Protein AF-A0A1Y2BK96-F1 (afdb_monomer_lite)

Radius of gyration: 22.79 Å; chains: 1; bounding box: 70×33×73 Å

Structure (mmCIF, N/CA/C/O backbone):
data_AF-A0A1Y2BK96-F1
#
_entry.id   AF-A0A1Y2BK96-F1
#
loop_
_atom_site.group_PDB
_atom_site.id
_atom_site.type_symbol
_atom_site.label_atom_id
_atom_site.label_alt_id
_atom_site.label_comp_id
_atom_site.label_asym_id
_atom_site.label_entity_id
_atom_site.label_seq_id
_atom_site.pdbx_PDB_ins_code
_atom_site.Cartn_x
_atom_site.Cartn_y
_atom_site.Cartn_z
_atom_site.occupancy
_atom_site.B_iso_or_equiv
_atom_site.auth_seq_id
_atom_site.auth_comp_id
_atom_site.auth_asym_id
_atom_site.auth_atom_id
_atom_site.pdbx_PDB_model_num
ATOM 1 N N . MET A 1 1 ? -10.593 9.808 1.009 1.00 72.62 1 MET A N 1
ATOM 2 C CA . MET A 1 1 ? -9.195 9.738 0.525 1.00 72.62 1 MET A CA 1
ATOM 3 C C . MET A 1 1 ? -8.844 8.355 -0.001 1.00 72.62 1 MET A C 1
ATOM 5 O O . MET A 1 1 ? -8.575 8.264 -1.186 1.00 72.62 1 MET A O 1
ATOM 9 N N . LEU A 1 2 ? -8.938 7.286 0.801 1.00 74.31 2 LEU A N 1
ATOM 10 C CA . LEU A 1 2 ? -8.655 5.915 0.339 1.00 74.31 2 LEU A CA 1
ATOM 11 C C . LEU A 1 2 ? -9.448 5.518 -0.920 1.00 74.31 2 LEU A C 1
ATOM 13 O O . LEU A 1 2 ? -8.846 5.124 -1.906 1.00 74.31 2 LEU A O 1
ATOM 17 N N . LEU A 1 3 ? -10.770 5.742 -0.934 1.00 74.75 3 LEU A N 1
ATOM 18 C CA . LEU A 1 3 ? -11.607 5.504 -2.122 1.00 74.75 3 LEU A CA 1
ATOM 19 C C . LEU A 1 3 ? -11.100 6.235 -3.371 1.00 74.75 3 LEU A C 1
ATOM 21 O O . LEU A 1 3 ? -11.109 5.669 -4.453 1.00 74.75 3 LEU A O 1
ATOM 25 N N . PHE A 1 4 ? -10.638 7.478 -3.223 1.00 80.19 4 PHE A N 1
ATOM 26 C CA . PHE A 1 4 ? -10.085 8.244 -4.337 1.00 80.19 4 PHE A CA 1
ATOM 27 C C . PHE A 1 4 ? -8.769 7.633 -4.833 1.00 80.19 4 PHE A C 1
ATOM 29 O O . PHE A 1 4 ? -8.602 7.470 -6.033 1.00 80.19 4 PHE A O 1
ATOM 36 N N . ALA A 1 5 ? -7.873 7.223 -3.928 1.00 80.56 5 ALA A N 1
ATOM 37 C CA . ALA A 1 5 ? -6.634 6.538 -4.299 1.00 80.56 5 ALA A CA 1
ATOM 38 C C . ALA A 1 5 ? -6.910 5.217 -5.037 1.00 80.56 5 ALA A C 1
ATOM 40 O O . ALA A 1 5 ? -6.310 4.972 -6.082 1.00 80.56 5 ALA A O 1
ATOM 41 N N . CYS A 1 6 ? -7.873 4.425 -4.555 1.00 78.00 6 CYS A N 1
ATOM 42 C CA . CYS A 1 6 ? -8.332 3.213 -5.231 1.00 78.00 6 CYS A CA 1
ATOM 43 C C . CYS A 1 6 ? -8.907 3.528 -6.621 1.00 78.00 6 CYS A C 1
ATOM 45 O O . CYS A 1 6 ? -8.537 2.870 -7.582 1.00 78.00 6 CYS A O 1
ATOM 47 N N . LEU A 1 7 ? -9.750 4.561 -6.757 1.00 80.50 7 LEU A N 1
ATOM 48 C CA . LEU A 1 7 ? -10.332 4.974 -8.043 1.00 80.50 7 LEU A CA 1
ATOM 49 C C . LEU A 1 7 ? -9.304 5.529 -9.038 1.00 80.50 7 LEU A C 1
ATOM 51 O O . LEU A 1 7 ? -9.476 5.351 -10.243 1.00 80.50 7 LEU A O 1
ATOM 55 N N . CYS A 1 8 ? -8.246 6.191 -8.567 1.00 84.50 8 CYS A N 1
ATOM 56 C CA . CYS A 1 8 ? -7.123 6.593 -9.414 1.00 84.50 8 CYS A CA 1
ATOM 57 C C . CYS A 1 8 ? -6.341 5.364 -9.892 1.00 84.50 8 CYS A C 1
ATOM 59 O O . CYS A 1 8 ? -6.054 5.246 -11.081 1.00 84.50 8 CYS A O 1
ATOM 61 N N . TRP A 1 9 ? -6.066 4.425 -8.983 1.00 84.38 9 TRP A N 1
ATOM 62 C CA . TRP A 1 9 ? -5.337 3.189 -9.262 1.00 84.38 9 TRP A CA 1
ATOM 63 C C . TRP A 1 9 ? -6.044 2.267 -10.262 1.00 84.38 9 TRP A C 1
ATOM 65 O O . TRP A 1 9 ? -5.475 1.977 -11.309 1.00 84.38 9 TRP A O 1
ATOM 75 N N . SER A 1 10 ? -7.297 1.882 -10.002 1.00 78.69 10 SER A N 1
ATOM 76 C CA . SER A 1 10 ? -8.374 2.410 -10.829 1.00 78.69 10 SER A CA 1
ATOM 77 C C . SER A 1 10 ? -8.134 2.567 -12.333 1.00 78.69 10 SER A C 1
ATOM 79 O O . SER A 1 10 ? -7.859 1.669 -13.129 1.00 78.69 10 SER A O 1
ATOM 81 N N . ILE A 1 11 ? -8.286 3.823 -12.704 1.00 82.94 11 ILE A N 1
ATOM 82 C CA . ILE A 1 11 ? -8.115 4.339 -14.046 1.00 82.94 11 ILE A CA 1
ATOM 83 C C . ILE A 1 11 ? -6.749 3.942 -14.624 1.00 82.94 11 ILE A C 1
ATOM 85 O O . ILE A 1 11 ? -6.698 3.498 -15.765 1.00 82.94 11 ILE A O 1
ATOM 89 N N . ILE A 1 12 ? -5.663 4.032 -13.850 1.00 84.12 12 ILE A N 1
ATOM 90 C CA . ILE A 1 12 ? -4.300 3.739 -14.331 1.00 84.12 12 ILE A CA 1
ATOM 91 C C . ILE A 1 12 ? -4.144 2.268 -14.724 1.00 84.12 12 ILE A C 1
ATOM 93 O O . ILE A 1 12 ? -3.586 1.970 -15.775 1.00 84.12 12 ILE A O 1
ATOM 97 N N . SER A 1 13 ? -4.672 1.346 -13.921 1.00 80.06 13 SER A N 1
ATOM 98 C CA . SER A 1 13 ? -4.615 -0.091 -14.202 1.00 80.06 13 SER A CA 1
ATOM 99 C C . SER A 1 13 ? -5.391 -0.436 -15.470 1.00 80.06 13 SER A C 1
ATOM 101 O O . SER A 1 13 ? -4.910 -1.218 -16.288 1.00 80.06 13 SER A O 1
ATOM 103 N N . CYS A 1 14 ? -6.554 0.193 -15.672 1.00 80.44 14 CYS A N 1
ATOM 104 C CA . CYS A 1 14 ? -7.303 0.074 -16.920 1.00 80.44 14 CYS A CA 1
ATOM 105 C C . CYS A 1 14 ? -6.511 0.630 -18.110 1.00 80.44 14 CYS A C 1
ATOM 107 O O . CYS A 1 14 ? -6.435 -0.034 -19.138 1.00 80.44 14 CYS A O 1
ATOM 109 N N . LEU A 1 15 ? -5.905 1.817 -17.978 1.00 82.00 15 LEU A N 1
ATOM 110 C CA . LEU A 1 15 ? -5.087 2.424 -19.034 1.00 82.00 15 LEU A CA 1
ATOM 111 C C . LEU A 1 15 ? -3.913 1.521 -19.420 1.00 82.00 15 LEU A C 1
ATOM 113 O O . LEU A 1 15 ? -3.749 1.243 -20.603 1.00 82.00 15 LEU A O 1
ATOM 117 N N . ARG A 1 16 ? -3.189 0.982 -18.433 1.00 79.50 16 ARG A N 1
ATOM 118 C CA . ARG A 1 16 ? -2.088 0.030 -18.637 1.00 79.50 16 ARG A CA 1
ATOM 119 C C . ARG A 1 16 ? -2.551 -1.260 -19.321 1.00 79.50 16 ARG A C 1
ATOM 121 O O . ARG A 1 16 ? -1.860 -1.825 -20.159 1.00 79.50 16 ARG A O 1
ATOM 128 N N . TYR A 1 17 ? -3.741 -1.750 -18.980 1.00 77.25 17 TYR A N 1
ATOM 129 C CA . TYR A 1 17 ? -4.307 -2.929 -19.634 1.00 77.25 17 TYR A CA 1
ATOM 130 C C . TYR A 1 17 ? -4.697 -2.650 -21.093 1.00 77.25 17 TYR A C 1
ATOM 132 O O . TYR A 1 17 ? -4.423 -3.463 -21.973 1.00 77.25 17 TYR A O 1
ATOM 140 N N . PHE A 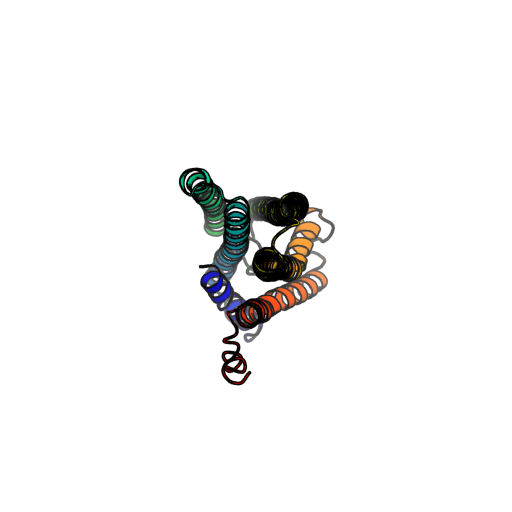1 18 ? -5.294 -1.488 -21.377 1.00 78.81 18 PHE A N 1
ATOM 141 C CA . PHE A 1 18 ? -5.611 -1.079 -22.747 1.00 78.81 18 PHE A CA 1
ATOM 142 C C . PHE A 1 18 ? -4.359 -0.764 -23.574 1.00 78.81 18 PHE A C 1
ATOM 144 O O . PHE A 1 18 ? -4.344 -1.073 -24.765 1.00 78.81 18 PHE A O 1
ATOM 151 N N . SER A 1 19 ? -3.311 -0.192 -22.970 1.00 77.25 19 SER A N 1
ATOM 152 C CA . SER A 1 19 ? -2.027 0.044 -23.641 1.00 77.25 19 SER A CA 1
ATOM 153 C C . SER A 1 19 ? -1.333 -1.273 -23.999 1.00 77.25 19 SER A C 1
ATOM 155 O O . SER A 1 19 ? -0.727 -1.362 -25.068 1.00 77.25 19 SER A O 1
ATOM 157 N N . TRP A 1 20 ? -1.509 -2.307 -23.168 1.00 74.31 20 TRP A N 1
ATOM 158 C CA . TRP A 1 20 ? -1.060 -3.675 -23.436 1.00 74.31 20 TRP A CA 1
ATOM 159 C C . TRP A 1 20 ? -1.898 -4.404 -24.507 1.00 74.31 20 TRP A C 1
ATOM 161 O O . TRP A 1 20 ? -1.331 -5.087 -25.353 1.00 74.31 20 TRP A O 1
ATOM 171 N N . LEU A 1 21 ? -3.230 -4.245 -24.516 1.00 73.81 21 LEU A N 1
ATOM 172 C CA . LEU A 1 21 ? -4.133 -4.879 -25.499 1.00 73.81 21 LEU A CA 1
ATOM 173 C C . LEU A 1 21 ? -4.154 -4.214 -26.887 1.00 73.81 21 LEU A C 1
ATOM 175 O O . LEU A 1 21 ? -4.652 -4.820 -27.840 1.00 73.81 21 LEU A O 1
ATOM 179 N N . GLY A 1 22 ? -3.718 -2.956 -26.999 1.00 73.44 22 GLY A N 1
ATOM 180 C CA . GLY A 1 22 ? -3.673 -2.227 -28.271 1.00 73.44 22 GLY A CA 1
ATOM 181 C C . GLY A 1 22 ? -2.867 -2.980 -29.340 1.00 73.44 22 GLY A C 1
ATOM 182 O O . GLY A 1 22 ? -2.080 -3.853 -28.984 1.00 73.44 22 GLY A O 1
ATOM 183 N N . PRO A 1 23 ? -3.056 -2.685 -30.647 1.00 65.88 23 PRO A N 1
ATOM 184 C CA . PRO A 1 23 ? -2.406 -3.412 -31.741 1.00 65.88 23 PRO A CA 1
ATOM 185 C C . PRO A 1 23 ? -0.891 -3.476 -31.511 1.00 65.88 23 PRO A C 1
ATOM 187 O O . PRO A 1 23 ? -0.171 -2.489 -31.657 1.00 65.88 23 PRO A O 1
ATOM 190 N N . ALA A 1 24 ? -0.459 -4.650 -31.062 1.00 49.59 24 ALA A N 1
ATOM 191 C CA . ALA A 1 24 ? 0.831 -4.894 -30.455 1.00 49.59 24 ALA A CA 1
ATOM 192 C C . ALA A 1 24 ? 1.957 -4.726 -31.484 1.00 49.59 24 ALA A C 1
ATOM 194 O O . ALA A 1 24 ? 2.008 -5.459 -32.470 1.00 49.59 24 ALA A O 1
ATOM 195 N N . GLY A 1 25 ? 2.863 -3.774 -31.242 1.00 49.09 25 GLY A N 1
ATOM 196 C CA . GLY A 1 25 ? 4.211 -3.775 -31.822 1.00 49.09 25 GLY A CA 1
ATOM 197 C C . GLY A 1 25 ? 4.676 -2.489 -32.511 1.00 49.09 25 GLY A C 1
ATOM 198 O O . GLY A 1 25 ? 5.851 -2.167 -32.389 1.00 49.09 25 GLY A O 1
ATOM 199 N N . ASP A 1 26 ? 3.797 -1.740 -33.189 1.00 49.53 26 ASP A N 1
ATOM 200 C CA . ASP A 1 26 ? 4.254 -0.737 -34.180 1.00 49.53 26 ASP A CA 1
ATOM 201 C C . ASP A 1 26 ? 3.942 0.727 -33.857 1.00 49.53 26 ASP A C 1
ATOM 203 O O . ASP A 1 26 ? 4.610 1.634 -34.360 1.00 49.53 26 ASP A O 1
ATOM 207 N N . VAL A 1 27 ? 2.951 1.006 -33.007 1.00 49.53 27 VAL A N 1
ATOM 208 C CA . VAL A 1 27 ? 2.782 2.378 -32.525 1.00 49.53 27 VAL A CA 1
ATOM 209 C C . VAL A 1 27 ? 3.853 2.570 -31.479 1.00 49.53 27 VAL A C 1
ATOM 211 O O . VAL A 1 27 ? 3.822 1.898 -30.455 1.00 49.53 27 VAL A O 1
ATOM 214 N N . SER A 1 28 ? 4.807 3.451 -31.766 1.00 54.06 28 SER A N 1
ATOM 215 C CA . SER A 1 28 ? 5.835 3.925 -30.851 1.00 54.06 28 SER A CA 1
ATOM 216 C C . SER A 1 28 ? 5.162 4.319 -29.537 1.00 54.06 28 SER A C 1
ATOM 218 O O . SER A 1 28 ? 4.727 5.461 -29.378 1.00 54.06 28 SER A O 1
ATOM 220 N N . HIS A 1 29 ? 5.000 3.363 -28.617 1.00 62.38 29 HIS A N 1
ATOM 221 C CA . HIS A 1 29 ? 4.525 3.650 -27.278 1.00 62.38 29 HIS A CA 1
ATOM 222 C C . HIS A 1 29 ? 5.545 4.628 -26.758 1.00 62.38 29 HIS A C 1
ATOM 224 O O . HIS A 1 29 ? 6.729 4.305 -26.636 1.00 62.38 29 HIS A O 1
ATOM 230 N N . SER A 1 30 ? 5.107 5.877 -26.623 1.00 84.94 30 SER A N 1
ATOM 231 C CA . SER A 1 30 ? 5.990 6.941 -26.203 1.00 84.94 30 SER A CA 1
ATOM 232 C C . SER A 1 30 ? 6.590 6.456 -24.900 1.00 84.94 30 SER A C 1
ATOM 234 O O . SER A 1 30 ? 5.854 6.202 -23.950 1.00 84.94 30 SER A O 1
ATOM 236 N N . ILE A 1 31 ? 7.908 6.274 -24.864 1.00 88.44 31 ILE A N 1
ATOM 237 C CA . ILE A 1 31 ? 8.621 5.822 -23.665 1.00 88.44 31 ILE A CA 1
ATOM 238 C C . ILE A 1 31 ? 8.204 6.693 -22.467 1.00 88.44 31 ILE A C 1
ATOM 240 O O . ILE A 1 31 ? 8.088 6.210 -21.345 1.00 88.44 31 ILE A O 1
ATOM 244 N N . ALA A 1 32 ? 7.870 7.964 -22.723 1.00 90.00 32 ALA A N 1
ATOM 245 C CA . ALA A 1 32 ? 7.294 8.871 -21.743 1.00 90.00 32 ALA A CA 1
ATOM 246 C C . ALA A 1 32 ? 5.950 8.393 -21.158 1.00 90.00 32 ALA A C 1
ATOM 248 O O . ALA A 1 32 ? 5.760 8.514 -19.954 1.00 90.00 32 ALA A O 1
ATOM 249 N N . LEU A 1 33 ? 5.029 7.848 -21.961 1.00 89.19 33 LEU A N 1
ATOM 250 C CA . LEU A 1 33 ? 3.750 7.311 -21.480 1.00 89.19 33 LEU A CA 1
ATOM 251 C C . LEU A 1 33 ? 3.972 6.107 -20.558 1.00 89.19 33 LEU A C 1
ATOM 253 O O . LEU A 1 33 ? 3.462 6.112 -19.445 1.00 89.19 33 LEU A O 1
ATOM 257 N N . LEU A 1 34 ? 4.792 5.136 -20.972 1.00 89.38 34 LEU A N 1
ATOM 258 C CA . LEU A 1 34 ? 5.107 3.952 -20.158 1.00 89.38 34 LEU A CA 1
ATOM 259 C C . LEU A 1 34 ? 5.821 4.333 -18.853 1.00 89.38 34 LEU A C 1
ATOM 261 O O . LEU A 1 34 ? 5.503 3.820 -17.782 1.00 89.38 34 LEU A O 1
ATOM 265 N N . THR A 1 35 ? 6.733 5.305 -18.922 1.00 92.25 35 THR A N 1
ATOM 266 C CA . THR A 1 35 ? 7.419 5.854 -17.743 1.00 92.25 35 THR A CA 1
ATOM 267 C C . THR A 1 35 ? 6.438 6.560 -16.801 1.00 92.25 35 THR A C 1
ATOM 269 O O . THR A 1 35 ? 6.522 6.400 -15.584 1.00 92.25 35 THR A O 1
ATOM 272 N N . MET A 1 36 ? 5.475 7.314 -17.342 1.00 92.25 36 MET A N 1
ATOM 273 C CA . MET A 1 36 ? 4.417 7.946 -16.549 1.00 92.25 36 MET A CA 1
ATOM 274 C C . MET A 1 36 ? 3.486 6.911 -15.915 1.00 92.25 36 MET A C 1
ATOM 276 O O . MET A 1 36 ? 3.128 7.061 -14.750 1.00 92.25 36 MET A O 1
ATOM 280 N N . GLU A 1 37 ? 3.119 5.851 -16.634 1.00 90.00 37 GLU A N 1
ATOM 281 C CA . GLU A 1 37 ? 2.317 4.749 -16.092 1.00 90.00 37 GLU A CA 1
ATOM 282 C C . GLU A 1 37 ? 3.027 4.078 -14.908 1.00 90.00 37 GLU A C 1
ATOM 284 O O . GLU A 1 37 ? 2.418 3.921 -13.847 1.00 90.00 37 GLU A O 1
ATOM 289 N N . ALA A 1 38 ? 4.326 3.784 -15.039 1.00 90.69 38 ALA A N 1
ATOM 290 C CA . ALA A 1 38 ? 5.140 3.206 -13.968 1.00 90.69 38 ALA A CA 1
ATOM 291 C C . ALA A 1 38 ? 5.220 4.124 -12.731 1.00 90.69 38 ALA A C 1
ATOM 293 O O . ALA A 1 38 ? 5.006 3.692 -11.590 1.00 90.69 38 ALA A O 1
ATOM 294 N N . LEU A 1 39 ? 5.479 5.417 -12.959 1.00 94.31 39 LEU A N 1
ATOM 295 C CA . LEU A 1 39 ? 5.574 6.439 -11.917 1.00 94.31 39 LEU A CA 1
ATOM 296 C C . LEU A 1 39 ? 4.252 6.603 -11.161 1.00 94.31 39 LEU A C 1
ATOM 298 O O . LEU A 1 39 ? 4.209 6.472 -9.934 1.00 94.31 39 LEU A O 1
ATOM 302 N N . ILE A 1 40 ? 3.172 6.905 -11.884 1.00 92.12 40 ILE A N 1
ATOM 303 C CA . ILE A 1 40 ? 1.865 7.177 -11.280 1.00 92.12 40 ILE A CA 1
ATOM 304 C C . ILE A 1 40 ? 1.340 5.899 -10.623 1.00 92.12 40 ILE A C 1
ATOM 306 O O . ILE A 1 40 ? 0.805 5.956 -9.514 1.00 92.12 40 ILE A O 1
ATOM 310 N N . GLY A 1 41 ? 1.558 4.743 -11.252 1.00 89.81 41 GLY A N 1
ATOM 311 C CA . GLY A 1 41 ? 1.179 3.460 -10.692 1.00 89.81 41 GLY A CA 1
ATOM 312 C C . GLY A 1 41 ? 1.828 3.198 -9.329 1.00 89.81 41 GLY A C 1
ATOM 313 O O . GLY A 1 41 ? 1.128 2.949 -8.345 1.00 89.81 41 GLY A O 1
ATOM 314 N N . THR A 1 42 ? 3.148 3.367 -9.234 1.00 91.31 42 THR A N 1
ATOM 315 C CA . THR A 1 42 ? 3.886 3.212 -7.968 1.00 91.31 42 THR A CA 1
ATOM 316 C C . THR A 1 42 ? 3.381 4.185 -6.892 1.00 91.31 42 THR A C 1
ATOM 318 O O . THR A 1 42 ? 3.166 3.795 -5.742 1.00 91.31 42 THR A O 1
ATOM 321 N N . ILE A 1 43 ? 3.141 5.453 -7.254 1.00 92.38 43 ILE A N 1
ATOM 322 C CA . ILE A 1 43 ? 2.613 6.469 -6.326 1.00 92.38 43 ILE A CA 1
ATOM 323 C C . ILE A 1 43 ? 1.227 6.070 -5.805 1.00 92.38 43 ILE A C 1
ATOM 325 O O . ILE A 1 43 ? 0.956 6.198 -4.609 1.00 92.38 43 ILE A O 1
ATOM 329 N N . CYS A 1 44 ? 0.349 5.573 -6.677 1.00 90.25 44 CYS A N 1
ATOM 330 C CA . CYS A 1 44 ? -0.989 5.133 -6.302 1.00 90.25 44 CYS A CA 1
ATOM 331 C C . CYS A 1 44 ? -0.964 3.943 -5.338 1.00 90.25 44 CYS A C 1
ATOM 333 O O . CYS A 1 44 ? -1.662 3.987 -4.323 1.00 90.25 44 CYS A O 1
ATOM 335 N N . LEU A 1 45 ? -0.137 2.927 -5.598 1.00 87.12 45 LEU A N 1
ATOM 336 C CA . LEU A 1 45 ? 0.022 1.775 -4.703 1.00 87.12 45 LEU A CA 1
ATOM 337 C C . LEU A 1 45 ? 0.461 2.193 -3.299 1.00 87.12 45 LEU A C 1
ATOM 339 O O . LEU A 1 45 ? -0.125 1.789 -2.290 1.00 87.12 45 LEU A O 1
ATOM 343 N N . VAL A 1 46 ? 1.465 3.063 -3.231 1.00 91.06 46 VAL A N 1
ATOM 344 C CA . VAL A 1 46 ? 1.971 3.587 -1.963 1.00 91.06 46 VAL A CA 1
ATOM 345 C C . VAL A 1 46 ? 0.945 4.456 -1.252 1.00 91.06 46 VAL A C 1
ATOM 347 O O . VAL A 1 46 ? 0.783 4.338 -0.039 1.00 91.06 46 VAL A O 1
ATOM 350 N N . ALA A 1 47 ? 0.181 5.267 -1.981 1.00 91.31 47 ALA A N 1
ATOM 351 C CA . ALA A 1 47 ? -0.921 6.018 -1.396 1.00 91.31 47 ALA A CA 1
ATOM 352 C C . ALA A 1 47 ? -1.998 5.088 -0.810 1.00 91.31 47 ALA A C 1
ATOM 354 O O . ALA A 1 47 ? -2.473 5.336 0.299 1.00 91.31 47 ALA A O 1
ATOM 355 N N . ILE A 1 48 ? -2.361 4.002 -1.501 1.00 88.88 48 ILE A N 1
ATOM 356 C CA . ILE A 1 48 ? -3.345 3.018 -1.018 1.00 88.88 48 ILE A CA 1
ATOM 357 C C . ILE A 1 48 ? -2.873 2.375 0.287 1.00 88.88 48 ILE A C 1
ATOM 359 O O . ILE A 1 48 ? -3.622 2.353 1.268 1.00 88.88 48 ILE A O 1
ATOM 363 N N . LEU A 1 49 ? -1.635 1.882 0.339 1.00 90.25 49 LEU A N 1
ATOM 364 C CA . LEU A 1 49 ? -1.083 1.277 1.554 1.00 90.25 49 LEU A CA 1
ATOM 365 C C . LEU A 1 49 ? -0.909 2.298 2.684 1.00 90.25 49 LEU A C 1
ATOM 367 O O . LEU A 1 49 ? -1.256 2.015 3.831 1.00 90.25 49 LEU A O 1
ATOM 371 N N . GLY A 1 50 ? -0.462 3.511 2.363 1.00 93.06 50 GLY A N 1
ATOM 372 C CA . GLY A 1 50 ? -0.338 4.612 3.311 1.00 93.06 50 GLY A CA 1
ATOM 373 C C . GLY A 1 50 ? -1.664 5.016 3.943 1.00 93.06 50 GLY A C 1
ATOM 374 O O . GLY A 1 50 ? -1.761 5.139 5.165 1.00 93.06 50 GLY A O 1
ATOM 375 N N . PHE A 1 51 ? -2.714 5.177 3.138 1.00 91.50 51 PHE A N 1
ATOM 376 C CA . PHE A 1 51 ? -4.049 5.488 3.648 1.00 91.50 51 PHE A CA 1
ATOM 377 C C . PHE A 1 51 ? -4.649 4.325 4.442 1.00 91.50 51 PHE A C 1
ATOM 379 O O . PHE A 1 51 ? -5.338 4.567 5.432 1.00 91.50 51 PHE A O 1
ATOM 386 N N . ASN A 1 52 ? -4.351 3.078 4.073 1.00 89.62 52 ASN A N 1
ATOM 387 C CA . ASN A 1 52 ? -4.708 1.912 4.882 1.00 89.62 52 ASN A CA 1
ATOM 388 C C . ASN A 1 52 ? -4.023 1.918 6.253 1.00 89.62 52 ASN A C 1
ATOM 390 O O . ASN A 1 52 ? -4.666 1.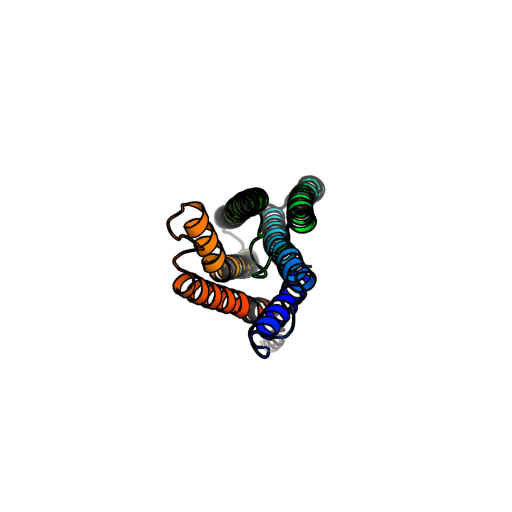623 7.262 1.00 89.62 52 ASN A O 1
ATOM 394 N N . LEU A 1 53 ? -2.746 2.297 6.313 1.00 93.75 53 LEU A N 1
ATOM 395 C CA . LEU A 1 53 ? -2.030 2.465 7.574 1.00 93.75 53 LEU A CA 1
ATOM 396 C C . LEU A 1 53 ? -2.641 3.587 8.422 1.00 93.75 53 LEU A C 1
ATOM 398 O O . LEU A 1 53 ? -2.886 3.383 9.611 1.00 93.75 53 LEU A O 1
ATOM 402 N N . MET A 1 54 ? -2.951 4.738 7.819 1.00 93.88 54 MET A N 1
ATOM 403 C CA . MET A 1 54 ? -3.624 5.839 8.519 1.00 93.88 54 MET A CA 1
ATOM 404 C C . MET A 1 54 ? -4.990 5.416 9.074 1.00 93.88 54 MET A C 1
ATOM 406 O O . MET A 1 54 ? -5.304 5.742 10.217 1.00 93.88 54 MET A O 1
ATOM 410 N N . LEU A 1 55 ? -5.769 4.639 8.314 1.00 90.25 55 LEU A N 1
ATOM 411 C CA . LEU A 1 55 ? -7.046 4.089 8.771 1.00 90.25 55 LEU A CA 1
ATOM 412 C C . LEU A 1 55 ? -6.853 3.118 9.947 1.00 90.25 55 LEU A C 1
ATOM 414 O O . LEU A 1 55 ? -7.571 3.197 10.942 1.00 90.25 55 LEU A O 1
ATOM 418 N N . ALA A 1 56 ? -5.863 2.223 9.872 1.00 91.31 56 ALA A N 1
ATOM 419 C CA . ALA A 1 56 ? -5.543 1.307 10.967 1.00 91.31 56 ALA A CA 1
ATOM 420 C C . ALA A 1 56 ? -5.129 2.065 12.242 1.00 91.31 56 ALA A C 1
ATOM 422 O O . ALA A 1 56 ? -5.537 1.695 13.345 1.00 91.31 56 ALA A O 1
ATOM 423 N N . MET A 1 57 ? -4.366 3.152 12.098 1.00 94.62 57 MET A N 1
ATOM 424 C CA . MET A 1 57 ? -3.980 4.028 13.206 1.00 94.62 57 MET A CA 1
ATOM 425 C C . MET A 1 57 ? -5.172 4.763 13.812 1.00 94.62 57 MET A C 1
ATOM 427 O O . MET A 1 57 ? -5.316 4.766 15.033 1.00 94.62 57 MET A O 1
ATOM 431 N N . GLU A 1 58 ? -6.041 5.346 12.985 1.00 91.56 58 GLU A N 1
ATOM 432 C CA . GLU A 1 58 ? -7.279 5.991 13.432 1.00 91.56 58 GLU A CA 1
ATOM 433 C C . GLU A 1 58 ? -8.108 5.018 14.280 1.00 91.56 58 GLU A C 1
ATOM 435 O O . GLU A 1 58 ? -8.457 5.324 15.421 1.00 91.56 58 GLU A O 1
ATOM 440 N N . ARG A 1 59 ? -8.336 3.798 13.776 1.00 89.62 59 ARG A N 1
ATOM 441 C CA . ARG A 1 59 ? -9.071 2.751 14.502 1.00 89.62 59 ARG A CA 1
ATOM 442 C C . ARG A 1 59 ? -8.393 2.365 15.810 1.00 89.62 59 ARG A C 1
ATOM 444 O O . ARG A 1 59 ? -9.073 2.246 16.827 1.00 89.62 59 ARG A O 1
ATOM 451 N N . TYR A 1 60 ? -7.073 2.206 15.804 1.00 92.88 60 TYR A N 1
ATOM 452 C CA . TYR A 1 60 ? -6.312 1.906 17.014 1.00 92.88 60 TYR A CA 1
ATOM 453 C C . TYR A 1 60 ? -6.467 3.004 18.076 1.00 92.88 60 TYR A C 1
ATOM 455 O O . TYR A 1 60 ? -6.693 2.704 19.251 1.00 92.88 60 TYR A O 1
ATOM 463 N N . PHE A 1 61 ? -6.383 4.275 17.679 1.00 93.69 61 PHE A N 1
ATOM 464 C CA . PHE A 1 61 ? -6.480 5.401 18.603 1.00 93.69 61 PHE A CA 1
ATOM 465 C C . PHE A 1 61 ? -7.887 5.606 19.157 1.00 93.69 61 PHE A C 1
ATOM 467 O O . PHE A 1 61 ? -8.024 5.790 20.370 1.00 93.69 61 PHE A O 1
ATOM 474 N N . VAL A 1 62 ? -8.913 5.503 18.306 1.00 89.81 62 VAL A N 1
ATOM 475 C CA . VAL A 1 62 ? -10.322 5.573 18.720 1.00 89.81 62 VAL A CA 1
ATOM 476 C C . VAL A 1 62 ? -10.622 4.481 19.750 1.00 89.81 62 VAL A C 1
ATOM 478 O O . VAL A 1 62 ? -11.148 4.768 20.823 1.00 89.81 62 VAL A O 1
ATOM 481 N N . MET A 1 63 ? -10.182 3.243 19.501 1.00 87.62 63 MET A N 1
ATOM 482 C CA . MET A 1 63 ? -10.420 2.111 20.411 1.00 87.62 63 MET A CA 1
ATOM 483 C C . MET A 1 63 ? -9.600 2.179 21.702 1.00 87.62 63 MET A C 1
ATOM 485 O O . MET A 1 63 ? -9.954 1.541 22.696 1.00 87.62 63 MET A O 1
ATOM 489 N N . ARG A 1 64 ? -8.500 2.938 21.713 1.00 91.38 64 ARG A N 1
ATOM 490 C CA . ARG A 1 64 ? -7.743 3.246 22.932 1.00 91.38 64 ARG A CA 1
ATOM 491 C C . ARG A 1 64 ? -8.227 4.496 23.661 1.00 91.38 64 ARG A C 1
ATOM 493 O O . ARG A 1 64 ? -7.651 4.799 24.704 1.00 91.38 64 ARG A O 1
ATOM 500 N N . GLN A 1 65 ? -9.236 5.201 23.140 1.00 90.50 65 GLN A N 1
ATOM 501 C CA . GLN A 1 65 ? -9.748 6.453 23.708 1.00 90.50 65 GLN A CA 1
ATOM 502 C C . GLN A 1 65 ? -8.626 7.472 23.984 1.00 90.50 65 GLN A C 1
ATOM 504 O O . GLN A 1 65 ? -8.615 8.164 25.003 1.00 90.50 65 GLN A O 1
ATOM 509 N N . ARG A 1 66 ? -7.624 7.529 23.098 1.00 91.44 66 ARG A N 1
ATOM 510 C CA . ARG A 1 66 ? -6.539 8.515 23.197 1.00 91.44 66 ARG A CA 1
ATOM 511 C C . ARG A 1 66 ? -7.072 9.899 22.842 1.00 91.44 66 ARG A C 1
ATOM 513 O O . ARG A 1 66 ? -7.904 10.024 21.952 1.00 91.44 66 ARG A O 1
ATOM 520 N N . SER A 1 67 ? -6.572 10.929 23.524 1.00 93.00 67 SER A N 1
ATOM 521 C CA . SER A 1 67 ? -6.941 12.310 23.207 1.00 93.00 67 SER A CA 1
ATOM 522 C C . SER A 1 67 ? -6.447 12.694 21.808 1.00 93.00 67 SER A C 1
ATOM 524 O O . SER A 1 67 ? -5.361 12.279 21.399 1.00 93.00 67 SER A O 1
ATOM 526 N N . ASP A 1 68 ? -7.201 13.529 21.092 1.00 90.19 68 ASP A N 1
ATOM 527 C CA . ASP A 1 68 ? -6.823 13.979 19.744 1.00 90.19 68 ASP A CA 1
ATOM 528 C C . ASP A 1 68 ? -5.455 14.674 19.712 1.00 90.19 68 ASP A C 1
ATOM 530 O O . ASP A 1 68 ? -4.745 14.639 18.710 1.00 90.19 68 ASP A O 1
ATOM 534 N N . ASN A 1 69 ? -5.053 15.316 20.810 1.00 92.69 69 ASN A N 1
ATOM 535 C CA . ASN A 1 69 ? -3.763 15.996 20.887 1.00 92.69 69 ASN A CA 1
ATOM 536 C C . ASN A 1 69 ? -2.585 15.014 20.913 1.00 92.69 69 ASN A C 1
ATOM 538 O O . ASN A 1 69 ? -1.552 15.309 20.315 1.00 92.69 69 ASN A O 1
ATOM 542 N N . ASP A 1 70 ? -2.757 13.836 21.515 1.00 92.44 70 ASP A N 1
ATOM 543 C CA . ASP A 1 70 ? -1.727 12.793 21.514 1.00 92.44 70 ASP A CA 1
ATOM 544 C C . ASP A 1 70 ? -1.571 12.152 20.128 1.00 92.44 70 ASP A C 1
ATOM 546 O O . ASP A 1 70 ? -0.487 11.693 19.773 1.00 92.44 70 ASP A O 1
ATOM 550 N N . THR A 1 71 ? -2.652 12.072 19.348 1.00 92.00 71 THR A N 1
ATOM 551 C CA . THR A 1 71 ? -2.708 11.278 18.108 1.00 92.00 71 THR A CA 1
ATOM 552 C C . THR A 1 71 ? -2.311 12.082 16.870 1.00 92.00 71 THR A C 1
ATOM 554 O O . THR A 1 71 ? -1.761 11.519 15.918 1.00 92.00 71 THR A O 1
ATOM 557 N N . LYS A 1 72 ? -2.512 13.407 16.895 1.00 92.06 72 LYS A N 1
ATOM 558 C CA . LYS A 1 72 ? -2.214 14.330 15.785 1.00 92.06 72 LYS A CA 1
ATOM 559 C C . LYS A 1 72 ? -0.785 14.253 15.263 1.00 92.06 72 LYS A C 1
ATOM 561 O O . LYS A 1 72 ? -0.590 14.500 14.083 1.00 92.06 72 LYS A O 1
ATOM 566 N N . VAL A 1 73 ? 0.201 13.912 16.096 1.00 94.94 73 VAL A N 1
ATOM 567 C CA . VAL A 1 73 ? 1.618 13.856 15.687 1.00 94.94 73 VAL A CA 1
ATOM 568 C C . VAL A 1 73 ? 1.913 12.661 14.774 1.00 94.94 73 VAL A C 1
ATOM 570 O O . VAL A 1 73 ? 2.802 12.739 13.932 1.00 94.94 73 VAL A O 1
ATOM 573 N N . TYR A 1 74 ? 1.161 11.563 14.868 1.00 94.06 74 TYR A N 1
ATOM 574 C CA . TYR A 1 74 ? 1.493 10.351 14.115 1.00 94.06 74 TYR A CA 1
ATOM 575 C C . TYR A 1 74 ? 1.070 10.412 12.637 1.00 94.06 74 TYR A C 1
ATOM 577 O O . TYR A 1 74 ? 1.768 9.882 11.775 1.00 94.06 74 TYR A O 1
ATOM 585 N N . PHE A 1 75 ? -0.037 11.087 12.314 1.00 93.75 75 PHE A N 1
ATOM 586 C CA . PHE A 1 75 ? -0.490 11.271 10.928 1.00 93.75 75 PHE A CA 1
ATOM 587 C C . PHE A 1 75 ? 0.512 12.024 10.030 1.00 93.75 75 PHE A C 1
ATOM 589 O O . PHE A 1 75 ? 0.807 11.518 8.945 1.00 93.75 75 PHE A O 1
ATOM 596 N N . PRO A 1 76 ? 1.091 13.176 10.434 1.00 95.31 76 PRO A N 1
ATOM 597 C CA . PRO A 1 76 ? 2.107 13.854 9.638 1.00 95.31 76 PRO A CA 1
ATOM 598 C C . PRO A 1 76 ? 3.415 13.065 9.570 1.00 95.31 76 PRO A C 1
ATOM 600 O O . PRO A 1 76 ? 4.123 13.204 8.581 1.00 95.31 76 PRO A O 1
ATOM 603 N N . VAL A 1 77 ? 3.728 12.198 10.542 1.00 95.44 77 VAL A N 1
ATOM 604 C CA . VAL A 1 77 ? 4.877 11.280 10.429 1.00 95.44 77 VAL A CA 1
ATOM 605 C C . VAL A 1 77 ? 4.661 10.291 9.283 1.00 95.44 77 VAL A C 1
ATOM 607 O O . VAL A 1 77 ? 5.526 10.167 8.420 1.00 95.44 77 VAL A O 1
ATOM 610 N N . VAL A 1 78 ? 3.494 9.641 9.212 1.00 94.75 78 VAL A N 1
ATOM 611 C CA . VAL A 1 78 ? 3.167 8.745 8.086 1.00 94.75 78 VAL A CA 1
ATOM 612 C C . VAL A 1 78 ? 3.108 9.515 6.766 1.00 94.75 78 VAL A C 1
ATOM 614 O O . VAL A 1 78 ? 3.653 9.054 5.767 1.00 94.75 78 VAL A O 1
ATOM 617 N N . GLY A 1 79 ? 2.514 10.712 6.760 1.00 95.06 79 GLY A N 1
ATOM 618 C CA . GLY A 1 79 ? 2.499 11.598 5.593 1.00 95.06 79 GLY A CA 1
ATOM 619 C C . GLY A 1 79 ? 3.901 12.011 5.133 1.00 95.06 79 GLY A C 1
ATOM 620 O O . GLY A 1 79 ? 4.177 12.026 3.938 1.00 95.06 79 GLY A O 1
ATOM 621 N N . GLY A 1 80 ? 4.811 12.279 6.071 1.00 96.56 80 GLY A N 1
ATOM 622 C CA . GLY A 1 80 ? 6.212 12.578 5.794 1.00 96.56 80 GLY A CA 1
ATOM 623 C C . GLY A 1 80 ? 6.949 11.385 5.192 1.00 96.56 80 GLY A C 1
ATOM 624 O O . GLY A 1 80 ? 7.636 11.547 4.190 1.00 96.56 80 GLY A O 1
ATOM 625 N N . LEU A 1 81 ? 6.755 10.178 5.736 1.00 95.19 81 LEU A N 1
ATOM 626 C CA . LEU A 1 81 ? 7.323 8.944 5.175 1.00 95.19 81 LEU A CA 1
ATOM 627 C C . LEU A 1 81 ? 6.813 8.673 3.752 1.00 95.19 81 LEU A C 1
ATOM 629 O O . LEU A 1 81 ? 7.606 8.342 2.871 1.00 95.19 81 LEU A O 1
ATOM 633 N N . LEU A 1 82 ? 5.513 8.876 3.512 1.00 94.38 82 LEU A N 1
ATOM 634 C CA . LEU A 1 82 ? 4.912 8.816 2.176 1.00 94.38 82 LEU A CA 1
ATOM 635 C C . LEU A 1 82 ? 5.528 9.845 1.225 1.00 94.38 82 LEU A C 1
ATOM 637 O O . LEU A 1 82 ? 5.863 9.507 0.094 1.00 94.38 82 LEU A O 1
ATOM 641 N N . GLY A 1 83 ? 5.708 11.084 1.688 1.00 95.56 83 GLY A N 1
ATOM 642 C CA . GLY A 1 83 ? 6.329 12.154 0.910 1.00 95.56 83 GLY A CA 1
ATOM 643 C C . GLY A 1 83 ? 7.780 11.847 0.545 1.00 95.56 83 GLY A C 1
ATOM 644 O O . GLY A 1 83 ? 8.159 11.990 -0.613 1.00 95.56 83 GLY A O 1
ATOM 645 N N . VAL A 1 84 ? 8.580 11.358 1.500 1.00 96.75 84 VAL A N 1
ATOM 646 C CA . VAL A 1 84 ? 9.972 10.941 1.256 1.00 96.75 84 VAL A CA 1
ATOM 647 C C . VAL A 1 84 ? 10.026 9.831 0.212 1.00 96.75 84 VAL A C 1
ATOM 649 O O . VAL A 1 84 ? 10.801 9.928 -0.737 1.00 96.75 84 VAL A O 1
ATOM 652 N N . TYR A 1 85 ? 9.182 8.808 0.345 1.00 96.00 85 TYR A N 1
ATOM 653 C CA . TYR A 1 85 ? 9.115 7.737 -0.641 1.00 96.00 85 TYR A CA 1
ATOM 654 C C . TYR A 1 85 ? 8.696 8.266 -2.022 1.00 96.00 85 TYR A C 1
ATOM 656 O O . TYR A 1 85 ? 9.359 7.972 -3.012 1.00 96.00 85 TYR A O 1
ATOM 664 N N . ALA A 1 86 ? 7.662 9.109 -2.102 1.00 95.75 86 ALA A N 1
ATOM 665 C CA . ALA A 1 86 ? 7.229 9.710 -3.363 1.00 95.75 86 ALA A CA 1
ATOM 666 C C . ALA A 1 86 ? 8.357 10.511 -4.039 1.00 95.75 86 ALA A C 1
ATOM 668 O O . ALA A 1 86 ? 8.551 10.384 -5.245 1.00 95.75 86 ALA A O 1
ATOM 669 N N . CYS A 1 87 ? 9.155 11.264 -3.274 1.00 97.38 87 CYS A N 1
ATOM 670 C CA . CYS A 1 87 ? 10.335 11.958 -3.794 1.00 97.38 87 CYS A CA 1
ATOM 671 C C . CYS A 1 87 ? 11.379 10.990 -4.374 1.00 97.38 87 CYS A C 1
ATOM 673 O O . CYS A 1 87 ? 11.939 11.276 -5.431 1.00 97.38 87 CYS A O 1
ATOM 675 N N . ILE A 1 88 ? 11.621 9.844 -3.724 1.00 97.69 88 ILE A N 1
ATOM 676 C CA . ILE A 1 88 ? 12.528 8.803 -4.240 1.00 97.69 88 ILE A CA 1
ATOM 677 C C . ILE A 1 88 ? 12.014 8.272 -5.581 1.00 97.69 88 ILE A C 1
ATOM 679 O O . ILE A 1 88 ? 12.782 8.185 -6.535 1.00 97.69 88 ILE A O 1
ATOM 683 N N . ILE A 1 89 ? 10.719 7.965 -5.685 1.00 96.88 89 ILE A N 1
ATOM 684 C CA . ILE A 1 89 ? 10.121 7.428 -6.915 1.00 96.88 89 ILE A CA 1
ATOM 685 C C . ILE A 1 89 ? 10.132 8.456 -8.049 1.00 96.88 89 ILE A C 1
ATOM 687 O O . ILE A 1 89 ? 10.493 8.122 -9.177 1.00 96.88 89 ILE A O 1
ATOM 691 N N . VAL A 1 90 ? 9.813 9.718 -7.759 1.00 97.06 90 VAL A N 1
ATOM 692 C CA . VAL A 1 90 ? 9.916 10.805 -8.744 1.00 97.06 90 VAL A CA 1
ATOM 693 C C . VAL A 1 90 ? 11.361 10.963 -9.222 1.00 97.06 90 VAL A C 1
ATOM 695 O O . VAL A 1 90 ? 11.598 11.112 -10.419 1.00 97.06 90 VAL A O 1
ATOM 698 N N . TRP A 1 91 ? 12.345 10.890 -8.323 1.00 98.00 91 TRP A N 1
ATOM 699 C CA . TRP A 1 91 ? 13.760 10.933 -8.699 1.00 98.00 91 TRP A CA 1
ATOM 700 C C . TRP A 1 91 ? 14.169 9.745 -9.591 1.00 98.00 91 TRP A C 1
ATOM 702 O O . TRP A 1 91 ? 14.819 9.940 -10.619 1.00 98.00 91 TRP A O 1
ATOM 712 N N . VAL A 1 92 ? 13.737 8.528 -9.253 1.00 97.75 92 VAL A N 1
ATOM 713 C CA . VAL A 1 92 ? 13.984 7.316 -10.054 1.00 97.75 92 VAL A CA 1
ATOM 714 C C . VAL A 1 92 ? 13.466 7.496 -11.485 1.00 97.75 92 VAL A C 1
ATOM 716 O O . VAL A 1 92 ? 14.242 7.383 -12.431 1.00 97.75 92 VAL A O 1
ATOM 719 N N . PHE A 1 93 ? 12.188 7.843 -11.654 1.00 96.12 93 PHE A N 1
ATOM 720 C CA . PHE A 1 93 ? 11.556 7.921 -12.980 1.00 96.12 93 PHE A CA 1
ATOM 721 C C . PHE A 1 93 ? 11.811 9.237 -13.733 1.00 96.12 93 PHE A C 1
ATOM 723 O O . PHE A 1 93 ? 11.507 9.340 -14.916 1.00 96.12 93 PHE A O 1
ATOM 730 N N . SER A 1 94 ? 12.392 10.252 -13.084 1.00 96.62 94 SER A N 1
ATOM 731 C CA . SER A 1 94 ? 12.917 11.439 -13.782 1.00 96.62 94 SER A CA 1
ATOM 732 C C . SER A 1 94 ? 14.329 11.230 -14.329 1.00 96.62 94 SER A C 1
ATOM 734 O O . SER A 1 94 ? 14.746 11.968 -15.220 1.00 96.62 94 SER A O 1
ATOM 736 N N . THR A 1 95 ? 15.067 10.240 -13.815 1.00 97.06 95 THR A N 1
ATOM 737 C CA . THR A 1 95 ? 16.443 9.938 -14.247 1.00 97.06 95 THR A CA 1
ATOM 738 C C . THR A 1 95 ? 16.561 8.675 -15.099 1.00 97.06 95 THR A C 1
ATOM 740 O O . THR A 1 95 ? 17.572 8.507 -15.781 1.00 97.06 95 THR A O 1
ATOM 743 N N . ALA A 1 96 ? 15.540 7.816 -15.103 1.00 96.50 96 ALA A N 1
ATOM 744 C CA . ALA A 1 96 ? 15.461 6.613 -15.922 1.00 96.50 96 ALA A CA 1
ATOM 745 C C . ALA A 1 96 ? 14.067 6.457 -16.546 1.00 96.50 96 ALA A C 1
ATOM 747 O O . ALA A 1 96 ? 13.053 6.705 -15.894 1.00 96.50 96 ALA A O 1
ATOM 748 N N . SER A 1 97 ? 14.028 6.025 -17.805 1.00 95.62 97 SER A N 1
ATOM 749 C CA . SER A 1 97 ? 12.803 5.596 -18.480 1.00 95.62 97 SER A CA 1
ATOM 750 C C . SER A 1 97 ? 12.346 4.220 -17.990 1.00 95.62 97 SER A C 1
ATOM 752 O O . SER A 1 97 ? 13.092 3.532 -17.296 1.00 95.62 97 SER A O 1
ATOM 754 N N . SER A 1 98 ? 11.129 3.822 -18.358 1.00 92.06 98 SER A N 1
ATOM 755 C CA . SER A 1 98 ? 10.639 2.448 -18.239 1.00 92.06 98 SER A CA 1
ATOM 756 C C . SER A 1 98 ? 10.056 1.991 -19.572 1.00 92.06 98 SER A C 1
ATOM 758 O O . SER A 1 98 ? 9.123 2.609 -20.091 1.00 92.06 98 SER A O 1
ATOM 760 N N . THR A 1 99 ? 10.604 0.912 -20.122 1.00 88.94 99 THR A N 1
ATOM 761 C CA . THR A 1 99 ? 10.112 0.269 -21.353 1.00 88.94 99 THR A CA 1
ATOM 762 C C . THR A 1 99 ? 8.989 -0.734 -21.106 1.00 88.94 99 THR A C 1
ATOM 764 O O . THR A 1 99 ? 8.275 -1.088 -22.040 1.00 88.94 99 THR A O 1
ATOM 767 N N . ASP A 1 100 ? 8.799 -1.175 -19.863 1.00 81.38 100 ASP A N 1
ATOM 768 C CA . ASP A 1 100 ? 7.833 -2.214 -19.504 1.00 81.38 100 ASP A CA 1
ATOM 769 C C . ASP A 1 100 ? 6.693 -1.713 -18.603 1.00 81.38 100 ASP A C 1
ATOM 771 O O . ASP A 1 100 ? 5.883 -2.521 -18.144 1.00 81.38 100 ASP A O 1
ATOM 775 N N . SER A 1 101 ? 6.613 -0.397 -18.363 1.00 85.06 101 SER A N 1
ATOM 776 C CA . SER A 1 101 ? 5.651 0.283 -17.474 1.00 85.06 101 SER A CA 1
ATOM 777 C C . SER A 1 101 ? 5.709 -0.138 -15.997 1.00 85.06 101 SER A C 1
ATOM 779 O O . SER A 1 101 ? 4.784 0.156 -15.235 1.00 85.06 101 SER A O 1
ATOM 781 N N . VAL A 1 102 ? 6.773 -0.827 -15.572 1.00 84.00 102 VAL A N 1
ATOM 782 C CA . VAL A 1 102 ? 6.910 -1.354 -14.205 1.00 84.00 102 VAL A CA 1
ATOM 783 C C . VAL A 1 102 ? 8.261 -0.981 -13.607 1.00 84.00 102 VAL A C 1
ATOM 785 O O . VAL A 1 102 ? 8.313 -0.341 -12.556 1.00 84.00 102 VAL A O 1
ATOM 788 N N . LEU A 1 103 ? 9.353 -1.362 -14.267 1.00 89.00 103 LEU A N 1
ATOM 789 C CA . LEU A 1 103 ? 10.714 -1.206 -13.771 1.00 89.00 103 LEU A CA 1
ATOM 790 C C . LEU A 1 103 ? 11.433 -0.099 -14.558 1.00 89.00 103 LEU A C 1
ATOM 792 O O . LEU A 1 103 ? 11.268 -0.005 -15.775 1.00 89.00 103 LEU A O 1
ATOM 796 N N . PRO A 1 104 ? 12.245 0.750 -13.907 1.00 93.44 104 PRO A N 1
ATOM 797 C CA . PRO A 1 104 ? 13.130 1.650 -14.636 1.00 93.44 104 PRO A CA 1
ATOM 798 C C . PRO A 1 104 ? 14.231 0.860 -15.369 1.00 93.44 104 PRO A C 1
ATOM 800 O O . PRO A 1 104 ? 14.768 -0.113 -14.842 1.00 93.44 104 PRO A O 1
ATOM 803 N N . ASP A 1 105 ? 14.612 1.316 -16.560 1.00 91.25 105 ASP A N 1
ATOM 804 C CA . ASP A 1 105 ? 15.540 0.607 -17.452 1.00 91.25 105 ASP A CA 1
ATOM 805 C C . ASP A 1 105 ? 17.001 0.656 -16.963 1.00 91.25 105 ASP A C 1
ATOM 807 O O . ASP A 1 105 ? 17.821 -0.193 -17.310 1.00 91.25 105 ASP A O 1
ATOM 811 N N . GLN A 1 106 ? 17.361 1.667 -16.163 1.00 93.50 106 GLN A N 1
ATOM 812 C CA . GLN A 1 106 ? 18.717 1.805 -15.626 1.00 93.50 106 GLN A CA 1
ATOM 813 C C . GLN A 1 106 ? 18.899 0.949 -14.366 1.00 93.50 106 GLN A C 1
ATOM 815 O O . GLN A 1 106 ? 18.139 1.063 -13.404 1.00 93.50 106 GLN A O 1
ATOM 820 N N . GLU A 1 107 ? 19.962 0.140 -14.335 1.00 91.12 107 GLU A N 1
ATOM 821 C CA . GLU A 1 107 ? 20.215 -0.857 -13.283 1.00 91.12 107 GLU A CA 1
ATOM 822 C C . GLU A 1 107 ? 20.281 -0.255 -11.868 1.00 91.12 107 GLU A C 1
ATOM 824 O O . GLU A 1 107 ? 19.757 -0.832 -10.911 1.00 91.12 107 GLU A O 1
ATOM 829 N N . LEU A 1 108 ? 20.904 0.920 -11.715 1.00 94.00 108 LEU A N 1
ATOM 830 C CA . LEU A 1 108 ? 21.005 1.590 -10.418 1.00 94.00 108 LEU A CA 1
ATOM 831 C C . LEU A 1 108 ? 19.621 2.020 -9.914 1.00 94.00 108 LEU A C 1
ATOM 833 O O . LEU A 1 108 ? 19.257 1.724 -8.775 1.00 94.00 108 LEU A O 1
ATOM 837 N N . GLN A 1 109 ? 18.840 2.680 -10.765 1.00 95.50 109 GLN A N 1
ATOM 838 C CA . GLN A 1 109 ? 17.484 3.140 -10.479 1.00 95.50 109 GLN A CA 1
ATOM 839 C C . GLN A 1 109 ? 16.550 1.964 -10.202 1.00 95.50 109 GLN A C 1
ATOM 841 O O . GLN A 1 109 ? 15.773 2.031 -9.252 1.00 95.50 109 GLN A O 1
ATOM 846 N N . ALA A 1 110 ? 16.679 0.868 -10.952 1.00 90.44 110 ALA A N 1
ATOM 847 C CA . ALA A 1 110 ? 15.931 -0.367 -10.734 1.00 90.44 110 ALA A CA 1
ATOM 848 C C . ALA A 1 110 ? 16.198 -0.941 -9.347 1.00 90.44 110 ALA A C 1
ATOM 850 O O . ALA A 1 110 ? 15.260 -1.242 -8.610 1.00 90.44 110 ALA A O 1
ATOM 851 N N . ARG A 1 111 ? 17.469 -1.018 -8.937 1.00 90.19 111 ARG A N 1
ATOM 852 C CA . ARG A 1 111 ? 17.838 -1.480 -7.593 1.00 90.19 111 ARG A CA 1
ATOM 853 C C . ARG A 1 111 ? 17.294 -0.568 -6.501 1.00 90.19 111 ARG A C 1
ATOM 855 O O . ARG A 1 111 ? 16.758 -1.076 -5.518 1.00 90.19 111 ARG A O 1
ATOM 862 N N . VAL A 1 112 ? 17.419 0.753 -6.654 1.00 94.56 112 VAL A N 1
ATOM 863 C CA . VAL A 1 112 ? 16.893 1.701 -5.658 1.00 94.56 112 VAL A CA 1
ATOM 864 C C . VAL A 1 112 ? 15.376 1.581 -5.551 1.00 94.56 112 VAL A C 1
ATOM 866 O O . VAL A 1 112 ? 14.860 1.471 -4.440 1.00 94.56 112 VAL A O 1
ATOM 869 N N . TRP A 1 113 ? 14.671 1.542 -6.682 1.00 94.06 113 TRP A N 1
ATOM 870 C CA . TRP A 1 113 ? 13.221 1.367 -6.730 1.00 94.06 113 TRP A CA 1
ATOM 871 C C . TRP A 1 113 ? 12.788 0.063 -6.056 1.00 94.06 113 TRP A C 1
ATOM 873 O O . TRP A 1 113 ? 11.917 0.086 -5.186 1.00 94.06 113 TRP A O 1
ATOM 883 N N . LEU A 1 114 ? 13.440 -1.055 -6.387 1.00 89.44 114 LEU A N 1
ATOM 884 C CA . LEU A 1 114 ? 13.144 -2.374 -5.827 1.00 89.44 114 LEU A CA 1
ATOM 885 C C . LEU A 1 114 ? 13.303 -2.389 -4.302 1.00 89.44 114 LEU A C 1
ATOM 887 O O . LEU A 1 114 ? 12.371 -2.759 -3.586 1.00 89.44 114 LEU A O 1
ATOM 891 N N . TRP A 1 115 ? 14.454 -1.945 -3.791 1.00 90.31 115 TRP A N 1
ATOM 892 C CA . TRP A 1 115 ? 14.721 -1.940 -2.350 1.00 90.31 115 TRP A CA 1
ATOM 893 C C . TRP A 1 115 ? 13.828 -0.963 -1.589 1.00 90.31 115 TRP A C 1
ATOM 895 O O . TRP A 1 115 ? 13.314 -1.317 -0.526 1.00 90.31 115 TRP A O 1
ATOM 905 N N . ALA A 1 116 ? 13.608 0.240 -2.126 1.00 94.12 116 ALA A N 1
ATOM 906 C CA . ALA A 1 116 ? 12.722 1.221 -1.511 1.00 94.12 116 ALA A CA 1
ATOM 907 C C . ALA A 1 116 ? 11.291 0.679 -1.418 1.00 94.12 116 ALA A C 1
ATOM 909 O O . ALA A 1 116 ? 10.670 0.760 -0.358 1.00 94.12 116 ALA A O 1
ATOM 910 N N . THR A 1 117 ? 10.781 0.092 -2.503 1.00 91.12 117 THR A N 1
ATOM 911 C CA . THR A 1 117 ? 9.421 -0.462 -2.579 1.00 91.12 117 THR A CA 1
ATOM 912 C C . THR A 1 117 ? 9.255 -1.657 -1.650 1.00 91.12 117 THR A C 1
ATOM 914 O O . THR A 1 117 ? 8.312 -1.691 -0.860 1.00 91.12 117 THR A O 1
ATOM 917 N N . ALA A 1 118 ? 10.206 -2.596 -1.658 1.00 88.69 118 ALA A N 1
ATOM 918 C CA . ALA A 1 118 ? 10.188 -3.749 -0.762 1.00 88.69 118 ALA A CA 1
ATOM 919 C C . ALA A 1 118 ? 10.205 -3.322 0.714 1.00 88.69 118 ALA A C 1
ATOM 921 O O . ALA A 1 118 ? 9.379 -3.781 1.507 1.00 88.69 118 ALA A O 1
ATOM 922 N N . PHE A 1 119 ? 11.103 -2.404 1.082 1.00 92.19 119 PHE A N 1
ATOM 923 C CA . PHE A 1 119 ? 11.189 -1.887 2.445 1.00 92.19 119 PHE A CA 1
ATOM 924 C C . PHE A 1 119 ? 9.891 -1.189 2.865 1.00 92.19 119 PHE A C 1
ATOM 926 O O . PHE A 1 119 ? 9.352 -1.471 3.939 1.00 92.19 119 PHE A O 1
ATOM 933 N N . TYR A 1 120 ? 9.357 -0.315 2.009 1.00 93.62 120 TYR A N 1
ATOM 934 C CA . TYR A 1 120 ? 8.117 0.408 2.269 1.00 93.62 120 TYR A CA 1
ATOM 935 C C . TYR A 1 120 ? 6.928 -0.547 2.473 1.00 93.62 120 TYR A C 1
ATOM 937 O O . TYR A 1 120 ? 6.187 -0.417 3.450 1.00 93.62 120 TYR A O 1
ATOM 945 N N . TYR A 1 121 ? 6.772 -1.554 1.613 1.00 89.88 121 TYR A N 1
ATOM 946 C CA . TYR A 1 121 ? 5.686 -2.529 1.725 1.00 89.88 121 TYR A CA 1
ATOM 947 C C . TYR A 1 121 ? 5.792 -3.397 2.970 1.00 89.88 121 TYR A C 1
ATOM 949 O O . TYR A 1 121 ? 4.820 -3.498 3.719 1.00 89.88 121 TYR A O 1
ATOM 957 N N . ILE A 1 122 ? 6.960 -3.985 3.234 1.00 90.19 122 ILE A N 1
ATOM 958 C CA . ILE A 1 122 ? 7.153 -4.858 4.398 1.00 90.19 122 ILE A CA 1
ATOM 959 C C . ILE A 1 122 ? 6.874 -4.082 5.687 1.00 90.19 122 ILE A C 1
ATOM 961 O O . ILE A 1 122 ? 6.104 -4.539 6.533 1.00 90.19 122 ILE A O 1
ATOM 965 N N . THR A 1 123 ? 7.452 -2.888 5.829 1.00 94.12 123 THR A N 1
ATOM 966 C CA . THR A 1 123 ? 7.263 -2.064 7.032 1.00 94.12 123 THR A CA 1
ATOM 967 C C . THR A 1 123 ? 5.805 -1.644 7.215 1.00 94.12 123 THR A C 1
ATOM 969 O O . THR A 1 123 ? 5.273 -1.763 8.320 1.00 94.12 123 THR A O 1
ATOM 972 N N . THR A 1 124 ? 5.128 -1.234 6.140 1.00 93.38 124 THR A N 1
ATOM 973 C CA . THR A 1 124 ? 3.720 -0.815 6.187 1.00 93.38 124 THR A CA 1
ATOM 974 C C . THR A 1 124 ? 2.785 -1.979 6.521 1.00 93.38 124 THR A C 1
ATOM 976 O O . THR A 1 124 ? 1.928 -1.843 7.394 1.00 93.38 124 THR A O 1
ATOM 979 N N . ILE A 1 125 ? 2.973 -3.149 5.902 1.00 90.00 125 ILE A N 1
ATOM 980 C CA . ILE A 1 125 ? 2.167 -4.350 6.172 1.00 90.00 125 ILE A CA 1
ATOM 981 C C . ILE A 1 125 ? 2.341 -4.802 7.625 1.00 90.00 125 ILE A C 1
ATOM 983 O O . ILE A 1 125 ? 1.350 -5.041 8.321 1.00 90.00 125 ILE A O 1
ATOM 987 N N . LEU A 1 126 ? 3.581 -4.872 8.119 1.00 92.81 126 LEU A N 1
ATOM 988 C CA . LEU A 1 126 ? 3.851 -5.233 9.512 1.00 92.81 126 LEU A CA 1
ATOM 989 C C . LEU A 1 126 ? 3.221 -4.234 10.490 1.00 92.81 126 LEU A C 1
ATOM 991 O O . LEU A 1 126 ? 2.649 -4.646 11.502 1.00 92.81 126 LEU A O 1
ATOM 995 N N . ALA A 1 127 ? 3.271 -2.935 10.180 1.00 95.12 127 ALA A N 1
ATOM 996 C CA . ALA A 1 127 ? 2.629 -1.903 10.986 1.00 95.12 127 ALA A CA 1
ATOM 997 C C . ALA A 1 127 ? 1.101 -2.076 11.029 1.00 95.12 127 ALA A C 1
ATOM 999 O O . ALA A 1 127 ? 0.522 -2.066 12.116 1.00 95.12 127 ALA A O 1
ATOM 1000 N N . ILE A 1 128 ? 0.453 -2.315 9.884 1.00 92.75 128 ILE A N 1
ATOM 1001 C CA . ILE A 1 128 ? -0.995 -2.566 9.795 1.00 92.75 128 ILE A CA 1
ATOM 1002 C C . ILE A 1 128 ? -1.387 -3.803 10.619 1.00 92.75 128 ILE A C 1
ATOM 1004 O O . ILE A 1 128 ? -2.300 -3.733 11.447 1.00 92.75 128 ILE A O 1
ATOM 1008 N N . ILE A 1 129 ? -0.680 -4.924 10.444 1.00 90.75 129 ILE A N 1
ATOM 1009 C CA . ILE A 1 129 ? -0.947 -6.172 11.179 1.00 90.75 129 ILE A CA 1
ATOM 1010 C C . ILE A 1 129 ? -0.772 -5.957 12.687 1.00 90.75 129 ILE A C 1
ATOM 1012 O O . ILE A 1 129 ? -1.617 -6.386 13.479 1.00 90.75 129 ILE A O 1
ATOM 1016 N N . SER A 1 130 ? 0.296 -5.268 13.093 1.00 94.62 130 SER A N 1
ATOM 1017 C CA . SER A 1 130 ? 0.569 -4.954 14.496 1.00 94.62 130 SER A CA 1
ATOM 1018 C C . SER A 1 130 ? -0.527 -4.075 15.106 1.00 94.62 130 SER A C 1
ATOM 1020 O O . SER A 1 130 ? -1.052 -4.391 16.178 1.00 94.62 130 SER A O 1
ATOM 1022 N N . LEU A 1 131 ? -0.958 -3.020 14.409 1.00 94.44 131 LEU A N 1
ATOM 1023 C CA . LEU A 1 131 ? -2.030 -2.130 14.865 1.00 94.44 131 LEU A CA 1
ATOM 1024 C C . LEU A 1 131 ? -3.359 -2.872 15.023 1.00 94.44 131 LEU A C 1
ATOM 1026 O O . LEU A 1 131 ? -4.015 -2.753 16.059 1.00 94.44 131 LEU A O 1
ATOM 1030 N N . TYR A 1 132 ? -3.751 -3.694 14.051 1.00 89.69 132 TYR A N 1
ATOM 1031 C CA . TYR A 1 132 ? -4.992 -4.459 14.172 1.00 89.69 132 TYR A CA 1
ATOM 1032 C C . TYR A 1 132 ? -4.925 -5.519 15.269 1.00 89.69 132 TYR A C 1
ATOM 1034 O O . TYR A 1 132 ? -5.879 -5.668 16.036 1.00 89.69 132 TYR A O 1
ATOM 1042 N N . THR A 1 133 ? -3.793 -6.213 15.402 1.00 90.44 133 THR A N 1
ATOM 1043 C CA . THR A 1 133 ? -3.594 -7.214 16.459 1.00 90.44 133 THR A CA 1
ATOM 1044 C C . THR A 1 133 ? -3.667 -6.564 17.838 1.00 90.44 133 THR A C 1
ATOM 1046 O O . THR A 1 133 ? -4.385 -7.038 18.719 1.00 90.44 133 THR A O 1
ATOM 1049 N N . THR A 1 134 ? -2.972 -5.442 18.030 1.00 94.31 134 THR A N 1
ATOM 1050 C CA . THR A 1 134 ? -2.982 -4.705 19.301 1.00 94.31 134 THR A CA 1
ATOM 1051 C C . THR A 1 134 ? -4.354 -4.112 19.610 1.00 94.31 134 THR A C 1
ATOM 1053 O O . THR A 1 134 ? -4.797 -4.213 20.756 1.00 94.31 134 THR A O 1
ATOM 1056 N N . THR A 1 135 ? -5.066 -3.587 18.607 1.00 91.94 135 THR A N 1
ATOM 1057 C CA . THR A 1 135 ? -6.461 -3.133 18.742 1.00 91.94 135 THR A CA 1
ATOM 1058 C C . THR A 1 135 ? -7.356 -4.277 19.208 1.00 91.94 135 THR A C 1
ATOM 1060 O O . THR A 1 135 ? -8.056 -4.151 20.209 1.00 91.94 135 THR A O 1
ATOM 1063 N N . PHE A 1 136 ? -7.275 -5.435 18.550 1.00 88.00 136 PHE A N 1
ATOM 1064 C CA . PHE A 1 136 ? -8.076 -6.608 18.889 1.00 88.00 136 PHE A CA 1
ATOM 1065 C C . PHE A 1 136 ? -7.817 -7.106 20.315 1.00 88.00 136 PHE A C 1
ATOM 1067 O O . PHE A 1 136 ? -8.757 -7.366 21.073 1.00 88.00 136 PHE A O 1
ATOM 1074 N N . LEU A 1 137 ? -6.545 -7.224 20.705 1.00 90.25 137 LEU A N 1
ATOM 1075 C CA . LEU A 1 137 ? -6.166 -7.643 22.054 1.00 90.25 137 LEU A CA 1
ATOM 1076 C C . LEU A 1 137 ? -6.630 -6.633 23.110 1.00 90.25 137 LEU A C 1
ATOM 1078 O O . LEU A 1 137 ? -7.117 -7.039 24.169 1.00 90.25 137 LEU A O 1
ATOM 1082 N N . HIS A 1 138 ? -6.533 -5.334 22.816 1.00 91.00 138 HIS A N 1
ATOM 1083 C CA . HIS A 1 138 ? -7.013 -4.274 23.696 1.00 91.00 138 HIS A CA 1
ATOM 1084 C C . HIS A 1 138 ? -8.528 -4.354 23.903 1.00 91.00 138 HIS A C 1
ATOM 1086 O O . HIS A 1 138 ? -8.977 -4.446 25.046 1.00 91.00 138 HIS A O 1
ATOM 1092 N N . THR A 1 139 ? -9.313 -4.423 22.824 1.00 86.94 139 THR A N 1
ATOM 1093 C CA . THR A 1 139 ? -10.777 -4.543 22.895 1.00 86.94 139 THR A CA 1
ATOM 1094 C C . THR A 1 139 ? -11.200 -5.780 23.689 1.00 86.94 139 THR A C 1
ATOM 1096 O O . THR A 1 139 ? -12.090 -5.700 24.535 1.00 86.94 139 THR A O 1
ATOM 1099 N N . ARG A 1 140 ? -10.521 -6.924 23.506 1.00 87.38 140 ARG A N 1
ATOM 1100 C CA . ARG A 1 140 ? -10.780 -8.135 24.309 1.00 87.38 140 ARG A CA 1
ATOM 1101 C C . ARG A 1 140 ? -10.509 -7.927 25.797 1.00 87.38 140 ARG A C 1
ATOM 1103 O O . ARG A 1 140 ? -11.265 -8.439 26.622 1.00 87.38 140 ARG A O 1
ATOM 1110 N N . LYS A 1 141 ? -9.433 -7.215 26.142 1.00 91.19 141 LYS A N 1
ATOM 1111 C CA . LYS A 1 141 ? -9.064 -6.932 27.534 1.00 91.19 141 LYS A CA 1
ATOM 1112 C C . LYS A 1 141 ? -10.086 -6.009 28.200 1.00 91.19 141 LYS A C 1
ATOM 1114 O O . LYS A 1 141 ? -10.537 -6.319 29.297 1.00 91.19 141 LYS A O 1
ATOM 1119 N N . VAL A 1 142 ? -10.480 -4.929 27.523 1.00 87.81 142 VAL A N 1
ATOM 1120 C CA . VAL A 1 142 ? -11.484 -3.971 28.016 1.00 87.81 142 VAL A CA 1
ATOM 1121 C C . VAL A 1 142 ? -12.831 -4.658 28.231 1.00 87.81 142 VAL A C 1
ATOM 1123 O O . VAL A 1 142 ? -13.418 -4.515 29.299 1.00 87.81 142 VAL A O 1
ATOM 1126 N N . LEU A 1 143 ? -13.278 -5.480 27.276 1.00 84.56 143 LEU A N 1
AT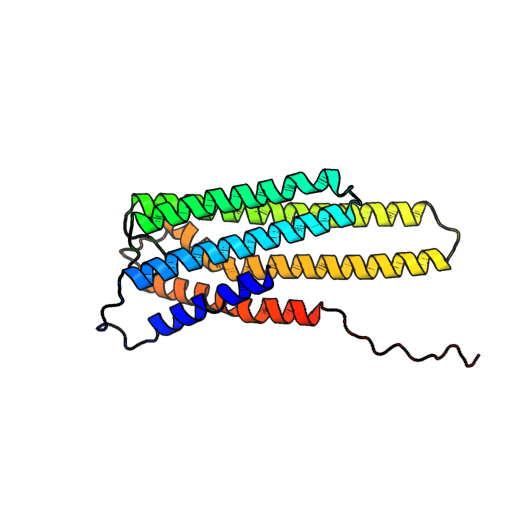OM 1127 C CA . LEU A 1 143 ? -14.520 -6.243 27.411 1.00 84.56 143 LEU A CA 1
ATOM 1128 C C . LEU A 1 143 ? -14.500 -7.159 28.642 1.00 84.56 143 LEU A C 1
ATOM 1130 O O . LEU A 1 143 ? -15.479 -7.221 29.379 1.00 84.56 143 LEU A O 1
ATOM 1134 N N . ARG A 1 144 ? -13.381 -7.856 28.881 1.00 87.50 144 ARG A N 1
ATOM 1135 C CA . ARG A 1 144 ? -13.239 -8.727 30.053 1.00 87.50 144 ARG A CA 1
ATOM 1136 C C . ARG A 1 144 ? -13.338 -7.932 31.358 1.00 87.50 144 ARG A C 1
ATOM 1138 O O . ARG A 1 144 ? -14.112 -8.319 32.221 1.00 87.50 144 ARG A O 1
ATOM 1145 N N . MET A 1 145 ? -12.630 -6.804 31.464 1.00 88.44 145 MET A N 1
ATOM 1146 C CA . MET A 1 145 ? -12.706 -5.944 32.654 1.00 88.44 145 MET A CA 1
ATOM 1147 C C . MET A 1 145 ? -14.123 -5.414 32.898 1.00 88.44 145 MET A C 1
ATOM 1149 O O . MET A 1 145 ? -14.587 -5.392 34.035 1.00 88.44 145 MET A O 1
ATOM 1153 N N . TYR A 1 146 ? -14.828 -5.013 31.837 1.00 83.44 146 TYR A N 1
ATOM 1154 C CA . TYR A 1 146 ? -16.205 -4.527 31.947 1.00 83.44 146 TYR A CA 1
ATOM 1155 C C . TYR A 1 146 ? -17.164 -5.600 32.469 1.00 83.44 146 TYR A C 1
ATOM 1157 O O . TYR A 1 146 ? -17.997 -5.302 33.324 1.00 83.44 146 TYR A O 1
ATOM 1165 N N . LEU A 1 147 ? -17.030 -6.838 31.981 1.00 83.19 147 LEU A N 1
ATOM 1166 C CA . LEU A 1 147 ? -17.832 -7.975 32.440 1.00 83.19 147 LEU A CA 1
ATOM 1167 C C . LEU A 1 147 ? -17.558 -8.326 33.909 1.00 83.19 147 LEU A C 1
ATOM 1169 O O . LEU A 1 147 ? -18.478 -8.732 34.611 1.00 83.19 147 LEU A O 1
ATOM 1173 N N . GLU A 1 148 ? -16.319 -8.155 34.375 1.00 88.38 148 GLU A N 1
ATOM 1174 C CA . GLU A 1 148 ? -15.928 -8.426 35.764 1.00 88.38 148 GLU A CA 1
ATOM 1175 C C . GLU A 1 148 ? -16.402 -7.331 36.740 1.00 88.38 148 GLU A C 1
ATOM 1177 O O . GLU A 1 148 ? -16.793 -7.648 37.861 1.00 88.38 148 GLU A O 1
ATOM 1182 N N . MET A 1 149 ? -16.408 -6.051 36.336 1.00 86.56 149 MET A N 1
ATOM 1183 C CA . MET A 1 149 ? -16.754 -4.932 37.233 1.00 86.56 149 MET A CA 1
ATOM 1184 C C . MET A 1 149 ? -18.258 -4.687 37.423 1.00 86.56 149 MET A C 1
ATOM 1186 O O . MET A 1 149 ? -18.643 -4.161 38.464 1.00 86.56 149 MET A O 1
ATOM 1190 N N . HIS A 1 150 ? -19.113 -5.021 36.449 1.00 78.38 150 HIS A N 1
ATOM 1191 C CA . HIS A 1 150 ? -20.537 -4.643 36.484 1.00 78.38 150 HIS A CA 1
ATOM 1192 C C . HIS A 1 150 ? -21.485 -5.848 36.348 1.00 78.38 150 HIS A C 1
ATOM 1194 O O . HIS A 1 150 ? -22.194 -5.964 35.346 1.00 78.38 150 HIS A O 1
ATOM 1200 N N . PRO A 1 151 ? -21.563 -6.737 37.358 1.00 71.81 151 PRO A N 1
ATOM 1201 C CA . PRO A 1 151 ? -22.455 -7.897 37.315 1.00 71.81 151 PRO A CA 1
ATOM 1202 C C . PRO A 1 151 ? -23.952 -7.559 37.477 1.00 71.81 151 PRO A C 1
ATOM 1204 O O . PRO A 1 151 ? -24.785 -8.451 37.341 1.00 71.81 151 PRO A O 1
ATOM 1207 N N . SER A 1 152 ? -24.328 -6.312 37.790 1.00 62.03 152 SER A N 1
ATOM 1208 C CA . SER A 1 152 ? -25.607 -6.021 38.462 1.00 62.03 152 SER A CA 1
ATOM 1209 C C . SER A 1 152 ? -26.689 -5.291 37.654 1.00 62.03 152 SER A C 1
ATOM 1211 O O . SER A 1 152 ? -27.814 -5.214 38.143 1.00 62.03 152 SER A O 1
ATOM 1213 N N . SER A 1 153 ? -26.447 -4.809 36.426 1.00 75.44 153 SER A N 1
ATOM 1214 C CA . SER A 1 153 ? -27.536 -4.266 35.592 1.00 75.44 153 SER A CA 1
ATOM 1215 C C . SER A 1 153 ? -27.592 -4.947 34.220 1.00 75.44 153 SER A C 1
ATOM 1217 O O . SER A 1 153 ? -26.807 -4.685 33.308 1.00 75.44 153 SER A O 1
ATOM 1219 N N . ALA A 1 154 ? -28.545 -5.874 34.070 1.00 77.56 154 ALA A N 1
ATOM 1220 C CA . ALA A 1 154 ? -28.736 -6.641 32.838 1.00 77.56 154 ALA A CA 1
ATOM 1221 C C . ALA A 1 154 ? -28.916 -5.729 31.608 1.00 77.56 154 ALA A C 1
ATOM 1223 O O . ALA A 1 154 ? -28.447 -6.048 30.519 1.00 77.56 154 ALA A O 1
ATOM 1224 N N . GLN A 1 155 ? -29.526 -4.554 31.790 1.00 80.31 155 GLN A N 1
ATOM 1225 C CA . GLN A 1 155 ? -29.824 -3.615 30.712 1.00 80.31 155 GLN A CA 1
ATOM 1226 C C . GLN A 1 155 ? -28.585 -2.873 30.181 1.00 80.31 155 GLN A C 1
ATOM 1228 O O . GLN A 1 155 ? -28.421 -2.777 28.963 1.00 80.31 155 GLN A O 1
ATOM 1233 N N . GLN A 1 156 ? -27.664 -2.421 31.047 1.00 77.88 156 GLN A N 1
ATOM 1234 C CA . GLN A 1 156 ? -26.394 -1.836 30.578 1.00 77.88 156 GLN A CA 1
ATOM 1235 C C . GLN A 1 156 ? -25.491 -2.904 29.963 1.00 77.88 156 GLN A C 1
ATOM 1237 O O . GLN A 1 156 ? -24.775 -2.635 29.001 1.00 77.88 156 GLN A O 1
ATOM 1242 N N . LEU A 1 157 ? -25.555 -4.135 30.476 1.00 78.38 157 LEU A N 1
ATOM 1243 C CA . LEU A 1 157 ? -24.809 -5.266 29.933 1.00 78.38 157 LEU A CA 1
ATOM 1244 C C . LEU A 1 157 ? -25.253 -5.573 28.492 1.00 78.38 157 LEU A C 1
ATOM 1246 O O . LEU A 1 157 ? -24.401 -5.756 27.624 1.00 78.38 157 LEU A O 1
ATOM 1250 N N . ILE A 1 158 ? -26.562 -5.530 28.212 1.00 81.88 158 ILE A N 1
ATOM 1251 C CA . ILE A 1 158 ? -27.118 -5.697 26.859 1.00 81.88 158 ILE A CA 1
ATOM 1252 C C . ILE A 1 158 ? -26.682 -4.555 25.926 1.00 81.88 158 ILE A C 1
ATOM 1254 O O . ILE A 1 158 ? -26.212 -4.828 24.819 1.00 81.88 158 ILE A O 1
ATOM 1258 N N . GLN A 1 159 ? -26.781 -3.291 26.358 1.00 81.06 159 GLN A N 1
ATOM 1259 C CA . GLN A 1 159 ? -26.362 -2.142 25.539 1.00 81.06 159 GLN A CA 1
ATOM 1260 C C . GLN A 1 159 ? -24.863 -2.179 25.218 1.00 81.06 159 GLN A C 1
ATOM 1262 O O . GLN A 1 159 ? -24.467 -2.044 24.058 1.00 81.06 159 GLN A O 1
ATOM 1267 N N . ASN A 1 160 ? -24.026 -2.444 26.221 1.00 78.00 160 ASN A N 1
ATOM 1268 C CA . ASN A 1 160 ? -22.581 -2.537 26.034 1.00 78.00 160 ASN A CA 1
ATOM 1269 C C . ASN A 1 160 ? -22.214 -3.728 25.144 1.00 78.00 160 ASN A C 1
ATOM 1271 O O . ASN A 1 160 ? -21.383 -3.593 24.250 1.00 78.00 160 ASN A O 1
ATOM 1275 N N . GLN A 1 161 ? -22.866 -4.884 25.310 1.00 80.81 161 GLN A N 1
ATOM 1276 C CA . GLN A 1 161 ? -22.671 -6.020 24.406 1.00 80.81 161 GLN A CA 1
ATOM 1277 C C . GLN A 1 161 ? -23.043 -5.688 22.958 1.00 80.81 161 GLN A C 1
ATOM 1279 O O . GLN A 1 161 ? -22.349 -6.141 22.044 1.00 80.81 161 GLN A O 1
ATOM 1284 N N . ALA A 1 162 ? -24.106 -4.913 22.729 1.00 81.19 162 ALA A N 1
ATOM 1285 C CA . ALA A 1 162 ? -24.487 -4.476 21.389 1.00 81.19 162 ALA A CA 1
ATOM 1286 C C . ALA A 1 162 ? -23.405 -3.578 20.767 1.00 81.19 162 ALA A C 1
ATOM 1288 O O . ALA A 1 162 ? -22.959 -3.859 19.652 1.00 81.19 162 ALA A O 1
ATOM 1289 N N . LEU A 1 163 ? -22.905 -2.586 21.513 1.00 79.88 163 LEU A N 1
ATOM 1290 C CA . LEU A 1 163 ? -21.799 -1.726 21.075 1.00 79.88 163 LEU A CA 1
ATOM 1291 C C . LEU A 1 163 ? -20.539 -2.541 20.761 1.00 79.88 163 LEU A C 1
ATOM 1293 O O . LEU A 1 163 ? -20.001 -2.439 19.660 1.00 79.88 163 LEU A O 1
ATOM 1297 N N . PHE A 1 164 ? -20.128 -3.447 21.651 1.00 78.31 164 PHE A N 1
ATOM 1298 C CA . PHE A 1 164 ? -18.962 -4.305 21.417 1.00 78.31 164 PHE A CA 1
ATOM 1299 C C . PHE A 1 164 ? -19.132 -5.235 20.211 1.00 78.31 164 PHE A C 1
ATOM 1301 O O . PHE A 1 164 ? -18.159 -5.535 19.515 1.00 78.31 164 PHE A O 1
ATOM 1308 N N . ARG A 1 165 ? -20.352 -5.712 19.933 1.00 83.94 165 ARG A N 1
ATOM 1309 C CA . ARG A 1 165 ? -20.629 -6.496 18.720 1.00 83.94 165 ARG A CA 1
ATOM 1310 C C . ARG A 1 165 ? -20.461 -5.649 17.465 1.00 83.94 165 ARG A C 1
ATOM 1312 O O . ARG A 1 165 ? -19.900 -6.154 16.492 1.00 83.94 165 ARG A O 1
ATOM 1319 N N . ILE A 1 166 ? -20.918 -4.399 17.483 1.00 82.31 166 ILE A N 1
ATOM 1320 C CA . ILE A 1 166 ? -20.746 -3.462 16.366 1.00 82.31 166 ILE A CA 1
ATOM 1321 C C . ILE A 1 166 ? -19.258 -3.166 16.169 1.00 82.31 166 ILE A C 1
ATOM 1323 O O . ILE A 1 166 ? -18.746 -3.366 15.070 1.00 82.31 166 ILE A O 1
ATOM 1327 N N . GLU A 1 167 ? -18.533 -2.809 17.229 1.00 80.00 167 GLU A N 1
ATOM 1328 C CA . GLU A 1 167 ? -17.092 -2.541 17.160 1.00 80.00 167 GLU A CA 1
ATOM 1329 C C . GLU A 1 167 ? -16.300 -3.747 16.651 1.00 80.00 167 GLU A C 1
ATOM 1331 O O . GLU A 1 167 ? -15.439 -3.607 15.783 1.00 80.00 167 GLU A O 1
ATOM 1336 N N . ARG A 1 168 ? -16.614 -4.957 17.132 1.00 81.69 168 ARG A N 1
ATOM 1337 C CA . ARG A 1 168 ? -15.953 -6.185 16.676 1.00 81.69 168 ARG A CA 1
ATOM 1338 C C . ARG A 1 168 ? -16.246 -6.476 15.208 1.00 81.69 168 ARG A C 1
ATOM 1340 O O . ARG A 1 168 ? -15.346 -6.936 14.511 1.00 81.69 168 ARG A O 1
ATOM 1347 N N . LYS A 1 169 ? -17.472 -6.219 14.737 1.00 86.00 169 LYS A N 1
ATOM 1348 C CA . LYS A 1 169 ? -17.815 -6.330 13.313 1.00 86.00 169 LYS A CA 1
ATOM 1349 C C . LYS A 1 169 ? -17.008 -5.326 12.492 1.00 86.00 169 LYS A C 1
ATOM 1351 O O . LYS A 1 169 ? -16.366 -5.734 11.533 1.00 86.00 169 LYS A O 1
ATOM 1356 N N . VAL A 1 170 ? -16.971 -4.055 12.896 1.00 81.81 170 VAL A N 1
ATOM 1357 C CA . VAL A 1 170 ? -16.194 -3.007 12.212 1.00 81.81 170 VAL A CA 1
ATOM 1358 C C . VAL A 1 170 ? -14.708 -3.368 12.162 1.00 81.81 170 VAL A C 1
ATOM 1360 O O . VAL A 1 170 ? -14.099 -3.284 11.100 1.00 81.81 170 VAL A O 1
ATOM 1363 N N . LEU A 1 171 ? -14.133 -3.838 13.271 1.00 83.25 171 LEU A N 1
ATOM 1364 C CA . LEU A 1 171 ? -12.738 -4.272 13.324 1.00 83.25 171 LEU A CA 1
ATOM 1365 C C . LEU A 1 171 ? -12.483 -5.477 12.415 1.00 83.25 171 LEU A C 1
ATOM 1367 O O . LEU A 1 171 ? -11.503 -5.476 11.678 1.00 83.25 171 LEU A O 1
ATOM 1371 N N . LEU A 1 172 ? -13.361 -6.485 12.444 1.00 86.06 172 LEU A N 1
ATOM 1372 C CA . LEU A 1 172 ? -13.259 -7.653 11.570 1.00 86.06 172 LEU A CA 1
ATOM 1373 C C . LEU A 1 172 ? -13.257 -7.227 10.102 1.00 86.06 172 LEU A C 1
ATOM 1375 O O . LEU A 1 172 ? -12.398 -7.665 9.348 1.00 86.06 172 LEU A O 1
ATOM 1379 N N . TYR A 1 173 ? -14.165 -6.334 9.714 1.00 86.00 173 TYR A N 1
ATOM 1380 C CA . TYR A 1 173 ? -14.214 -5.813 8.354 1.00 86.00 173 TYR A CA 1
ATOM 1381 C C . TYR A 1 173 ? -12.973 -5.001 7.986 1.00 86.00 173 TYR A C 1
ATOM 1383 O O . TYR A 1 173 ? -12.472 -5.147 6.878 1.00 86.00 173 TYR A O 1
ATOM 1391 N N . SER A 1 174 ? -12.432 -4.214 8.916 1.00 82.62 174 SER A N 1
ATOM 1392 C CA . SER A 1 174 ? -11.174 -3.480 8.729 1.00 82.62 174 SER A CA 1
ATOM 1393 C C . SER A 1 174 ? -9.983 -4.426 8.517 1.00 82.62 174 SER A C 1
ATOM 1395 O O . SER A 1 174 ? -9.129 -4.178 7.668 1.00 82.62 174 SER A O 1
ATOM 1397 N N . VAL A 1 175 ? -9.943 -5.545 9.249 1.00 85.88 175 VAL A N 1
ATOM 1398 C CA . VAL A 1 175 ? -8.938 -6.605 9.070 1.00 85.88 175 VAL A CA 1
ATOM 1399 C C . VAL A 1 175 ? -9.128 -7.312 7.732 1.00 85.88 175 VAL A C 1
ATOM 1401 O O . VAL A 1 175 ? -8.157 -7.485 7.005 1.00 85.88 175 VAL A O 1
ATOM 1404 N N . CYS A 1 176 ? -10.360 -7.684 7.377 1.00 89.00 176 CYS A N 1
ATOM 1405 C CA . CYS A 1 176 ? -10.667 -8.273 6.074 1.00 89.00 176 CYS A CA 1
ATOM 1406 C C . CYS A 1 176 ? -10.252 -7.343 4.931 1.00 89.00 176 CYS A C 1
ATOM 1408 O O . CYS A 1 176 ? -9.657 -7.810 3.969 1.00 89.00 176 CYS A O 1
ATOM 1410 N N . PHE A 1 177 ? -10.500 -6.039 5.065 1.00 84.88 177 PHE A N 1
ATOM 1411 C CA . PHE A 1 177 ? -10.075 -5.031 4.101 1.00 84.88 177 PHE A CA 1
ATOM 1412 C C . PHE A 1 177 ? -8.551 -5.020 3.933 1.00 84.88 177 PHE A C 1
ATOM 1414 O O . PHE A 1 177 ? -8.048 -5.151 2.821 1.00 84.88 177 PHE A O 1
ATOM 1421 N N . GLY A 1 178 ? -7.808 -4.958 5.043 1.00 84.81 178 GLY A N 1
ATOM 1422 C CA . GLY A 1 178 ? -6.346 -5.025 5.010 1.00 84.81 178 GLY A CA 1
ATOM 1423 C C . GLY A 1 178 ? -5.814 -6.335 4.418 1.00 84.81 178 GLY A C 1
ATOM 1424 O O . GLY A 1 178 ? -4.838 -6.319 3.675 1.00 84.81 178 GLY A O 1
ATOM 1425 N N . LEU A 1 179 ? -6.466 -7.467 4.701 1.00 88.50 179 LEU A N 1
ATOM 1426 C CA . LEU A 1 179 ? -6.096 -8.768 4.139 1.00 88.50 179 LEU A CA 1
ATOM 1427 C C . LEU A 1 179 ? -6.353 -8.847 2.635 1.00 88.50 179 LEU A C 1
ATOM 1429 O O . LEU A 1 179 ? -5.513 -9.391 1.929 1.00 88.50 179 LEU A O 1
ATOM 1433 N N . VAL A 1 180 ? -7.471 -8.307 2.145 1.00 90.31 180 VAL A N 1
ATOM 1434 C CA . VAL A 1 180 ? -7.755 -8.248 0.704 1.00 90.31 180 VAL A CA 1
ATOM 1435 C C . VAL A 1 180 ? -6.684 -7.443 -0.011 1.00 90.31 180 VAL A C 1
ATOM 1437 O O . VAL A 1 180 ? -6.112 -7.948 -0.968 1.00 90.31 180 VAL A O 1
ATOM 1440 N N . VAL A 1 181 ? -6.338 -6.264 0.511 1.00 85.88 181 VAL A N 1
ATOM 1441 C CA . VAL A 1 181 ? -5.237 -5.447 -0.016 1.00 85.88 181 VAL A CA 1
ATOM 1442 C C . VAL A 1 181 ? -3.949 -6.276 -0.061 1.00 85.88 181 VAL A C 1
ATOM 1444 O O . VAL A 1 181 ? -3.349 -6.418 -1.121 1.00 85.88 181 VAL A O 1
ATOM 1447 N N . ILE A 1 182 ? -3.553 -6.914 1.046 1.00 87.31 182 ILE A N 1
ATOM 1448 C CA . ILE A 1 182 ? -2.346 -7.756 1.066 1.00 87.31 182 ILE A CA 1
ATOM 1449 C C . ILE A 1 182 ? -2.421 -8.849 -0.006 1.00 87.31 182 ILE A C 1
ATOM 1451 O O . ILE A 1 182 ? -1.482 -8.983 -0.777 1.00 87.31 182 ILE A O 1
ATOM 1455 N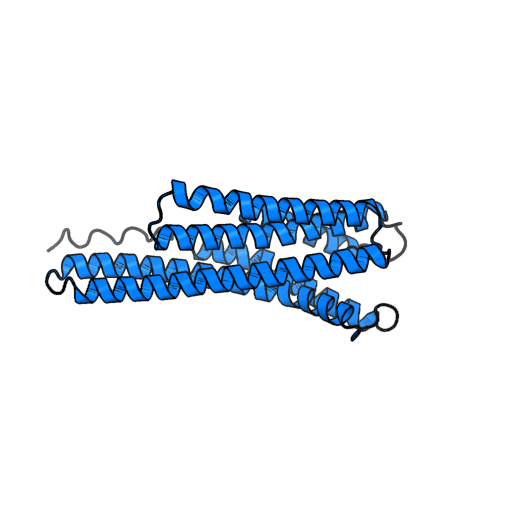 N . VAL A 1 183 ? -3.518 -9.603 -0.091 1.00 92.06 183 VAL A N 1
ATOM 1456 C CA . VAL A 1 183 ? -3.676 -10.708 -1.051 1.00 92.06 183 VAL A CA 1
ATOM 1457 C C . VAL A 1 183 ? -3.642 -10.219 -2.500 1.00 92.06 183 VAL A C 1
ATOM 1459 O O . VAL A 1 183 ? -3.015 -10.864 -3.335 1.00 92.06 183 VAL A O 1
ATOM 1462 N N . CYS A 1 184 ? -4.277 -9.088 -2.802 1.00 90.94 184 CYS A N 1
ATOM 1463 C CA . CYS A 1 184 ? -4.328 -8.519 -4.147 1.00 90.94 184 CYS A CA 1
ATOM 1464 C C . CYS A 1 184 ? -2.977 -7.973 -4.619 1.00 90.94 184 CYS A C 1
ATOM 1466 O O . CYS A 1 184 ? -2.664 -8.073 -5.802 1.00 90.94 184 CYS A O 1
ATOM 1468 N N . TYR A 1 185 ? -2.157 -7.439 -3.713 1.00 86.31 185 TYR A N 1
ATOM 1469 C CA . TYR A 1 185 ? -0.844 -6.890 -4.066 1.00 86.31 185 TYR A CA 1
ATOM 1470 C C . TYR A 1 185 ? 0.306 -7.889 -3.870 1.00 86.31 185 TYR A C 1
ATOM 1472 O O . TYR A 1 185 ? 1.385 -7.703 -4.429 1.00 86.31 185 TYR A O 1
ATOM 1480 N N . LEU A 1 186 ? 0.098 -8.981 -3.126 1.00 89.88 186 LEU A N 1
ATOM 1481 C CA . LEU A 1 186 ? 1.138 -9.968 -2.820 1.00 89.88 186 LEU A CA 1
ATOM 1482 C C . LEU A 1 186 ? 1.829 -10.558 -4.064 1.00 89.88 186 LEU A C 1
ATOM 1484 O O . LEU A 1 186 ? 3.055 -10.649 -4.026 1.00 89.88 186 LEU A O 1
ATOM 1488 N N . PRO A 1 187 ? 1.137 -10.940 -5.159 1.00 91.62 187 PRO A N 1
ATOM 1489 C CA . PRO A 1 187 ? 1.810 -11.513 -6.326 1.00 91.62 187 PRO A CA 1
ATOM 1490 C C . PRO A 1 187 ? 2.827 -10.562 -6.965 1.00 91.62 187 PRO A C 1
ATOM 1492 O O . PRO A 1 187 ? 3.909 -10.995 -7.351 1.00 91.62 187 PRO A O 1
ATOM 1495 N N . GLU A 1 188 ? 2.518 -9.265 -7.016 1.00 86.69 188 GLU A N 1
ATOM 1496 C CA . GLU A 1 188 ? 3.427 -8.236 -7.530 1.00 86.69 188 GLU A CA 1
ATOM 1497 C C . GLU A 1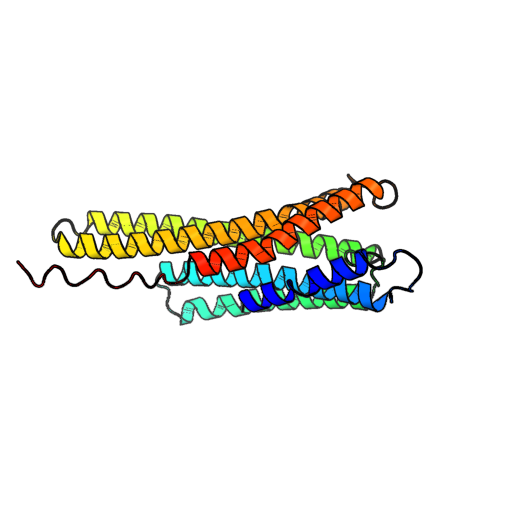 188 ? 4.659 -8.080 -6.626 1.00 86.69 188 GLU A C 1
ATOM 1499 O O . GLU A 1 188 ? 5.794 -8.018 -7.098 1.00 86.69 188 GLU A O 1
ATOM 1504 N N . ILE A 1 189 ? 4.452 -8.101 -5.306 1.00 84.44 189 ILE A N 1
ATOM 1505 C CA . ILE A 1 189 ? 5.539 -8.053 -4.318 1.00 84.44 189 ILE A CA 1
ATOM 1506 C C . ILE A 1 189 ? 6.439 -9.284 -4.441 1.00 84.44 189 ILE A C 1
ATOM 1508 O O . ILE A 1 189 ? 7.663 -9.156 -4.405 1.00 84.44 189 ILE A O 1
ATOM 1512 N N . LEU A 1 190 ? 5.845 -10.470 -4.585 1.00 90.00 190 LEU A N 1
ATOM 1513 C CA . LEU A 1 190 ? 6.582 -11.721 -4.734 1.00 90.00 190 LEU A CA 1
ATOM 1514 C C . LEU A 1 190 ? 7.390 -11.739 -6.029 1.00 90.00 190 LEU A C 1
ATOM 1516 O O . LEU A 1 190 ? 8.562 -12.099 -5.981 1.00 90.00 190 LEU A O 1
ATOM 1520 N N . LEU A 1 191 ? 6.813 -11.298 -7.150 1.00 88.38 191 LEU A N 1
ATOM 1521 C CA . LEU A 1 191 ? 7.536 -11.174 -8.415 1.00 88.38 191 LEU A CA 1
ATOM 1522 C C . LEU A 1 191 ? 8.774 -10.281 -8.252 1.00 88.38 191 LEU A C 1
ATOM 1524 O O . LEU A 1 191 ? 9.887 -10.699 -8.570 1.00 88.38 191 LEU A O 1
ATOM 1528 N N . ASN A 1 192 ? 8.602 -9.093 -7.667 1.00 83.31 192 ASN A N 1
ATOM 1529 C CA . ASN A 1 192 ? 9.711 -8.176 -7.403 1.00 83.31 192 ASN A CA 1
ATOM 1530 C C . ASN A 1 192 ? 10.762 -8.795 -6.467 1.00 83.31 192 ASN A C 1
ATOM 1532 O O . ASN A 1 192 ? 11.959 -8.666 -6.711 1.00 83.31 192 ASN A O 1
ATOM 1536 N N . ALA A 1 193 ? 10.341 -9.509 -5.420 1.00 82.75 193 ALA A N 1
ATOM 1537 C CA . ALA A 1 193 ? 11.253 -10.178 -4.495 1.00 82.75 193 ALA A CA 1
ATOM 1538 C C . ALA A 1 193 ? 12.072 -11.285 -5.178 1.00 82.75 193 ALA A C 1
ATOM 1540 O O . ALA A 1 193 ? 13.280 -11.379 -4.961 1.00 82.75 193 ALA A O 1
ATOM 1541 N N . VAL A 1 194 ? 11.441 -12.097 -6.026 1.00 88.81 194 VAL A N 1
ATOM 1542 C CA . VAL A 1 194 ? 12.106 -13.169 -6.781 1.00 88.81 194 VAL A CA 1
ATOM 1543 C C . VAL A 1 194 ? 13.147 -12.584 -7.746 1.00 88.81 194 VAL A C 1
ATOM 1545 O O . VAL A 1 194 ? 14.259 -13.114 -7.826 1.00 88.81 194 VAL A O 1
ATOM 1548 N N . ILE A 1 195 ? 12.833 -11.460 -8.403 1.00 84.44 195 ILE A N 1
ATOM 1549 C CA . ILE A 1 195 ? 13.779 -10.721 -9.256 1.00 84.44 195 ILE A CA 1
ATOM 1550 C C . ILE A 1 195 ? 14.960 -10.187 -8.425 1.00 84.44 195 ILE A C 1
ATOM 1552 O O . ILE A 1 195 ? 16.112 -10.372 -8.813 1.00 84.44 195 ILE A O 1
ATOM 1556 N N . ILE A 1 196 ? 14.712 -9.586 -7.251 1.00 80.50 196 ILE A N 1
ATOM 1557 C CA . ILE A 1 196 ? 15.769 -9.048 -6.365 1.00 80.50 196 ILE A CA 1
ATOM 1558 C C . ILE A 1 196 ? 16.739 -10.136 -5.904 1.00 80.50 196 ILE A C 1
ATOM 1560 O O . ILE A 1 196 ? 17.950 -9.917 -5.880 1.00 80.50 196 ILE A O 1
ATOM 1564 N N . VAL A 1 197 ? 16.216 -11.299 -5.511 1.00 86.69 197 VAL A N 1
ATOM 1565 C CA . VAL A 1 197 ? 17.036 -12.421 -5.026 1.00 86.69 197 VAL A CA 1
ATOM 1566 C C . VAL A 1 197 ? 17.827 -13.070 -6.175 1.00 86.69 197 VAL A C 1
ATOM 1568 O O . VAL A 1 197 ? 18.721 -13.875 -5.928 1.00 86.69 197 VAL A O 1
ATOM 1571 N N . GLY A 1 198 ? 17.547 -12.699 -7.430 1.00 85.00 198 GLY A N 1
ATOM 1572 C CA . GLY A 1 198 ? 18.202 -13.261 -8.609 1.00 85.00 198 GLY A CA 1
ATOM 1573 C C . GLY A 1 198 ? 17.750 -14.688 -8.913 1.00 85.00 198 GLY A C 1
ATOM 1574 O O . GLY A 1 198 ? 18.462 -15.425 -9.588 1.00 85.00 198 GLY A O 1
ATOM 1575 N N . LEU A 1 199 ? 16.582 -15.092 -8.399 1.00 88.50 199 LEU A N 1
ATOM 1576 C CA . LEU A 1 199 ? 15.979 -16.392 -8.710 1.00 88.50 199 LEU A CA 1
ATOM 1577 C C . LEU A 1 199 ? 15.396 -16.427 -10.127 1.00 88.50 199 LEU A C 1
ATOM 1579 O O . LEU A 1 199 ? 15.251 -17.504 -10.696 1.00 88.50 199 LEU A O 1
ATOM 1583 N N . LEU A 1 200 ? 15.070 -15.256 -10.674 1.00 87.88 200 LEU A N 1
ATOM 1584 C CA . LEU A 1 200 ? 14.502 -15.076 -12.002 1.00 87.88 200 LEU A CA 1
ATOM 1585 C C . LEU A 1 200 ? 15.321 -14.004 -12.730 1.00 87.88 200 LEU A C 1
ATOM 1587 O O . LEU A 1 200 ? 15.419 -12.871 -12.254 1.00 87.88 200 LEU A O 1
ATOM 1591 N N . ASP A 1 201 ? 15.948 -14.376 -13.848 1.00 84.56 201 ASP A N 1
ATOM 1592 C CA . ASP A 1 201 ? 16.749 -13.457 -14.667 1.00 84.56 201 ASP A CA 1
ATOM 1593 C C . ASP A 1 201 ? 15.835 -12.818 -15.724 1.00 84.56 201 ASP A C 1
ATOM 1595 O O . ASP A 1 201 ? 15.378 -13.526 -16.634 1.00 84.56 201 ASP A O 1
ATOM 1599 N N . PRO A 1 202 ? 15.569 -11.498 -15.645 1.00 78.56 202 PRO A N 1
ATOM 1600 C CA . PRO A 1 202 ? 14.636 -10.831 -16.544 1.00 78.56 202 PRO A CA 1
ATOM 1601 C C . PRO A 1 202 ? 15.023 -10.909 -18.017 1.00 78.56 202 PRO A C 1
ATOM 1603 O O . PRO A 1 202 ? 14.159 -10.789 -18.880 1.00 78.56 202 PRO A O 1
ATOM 1606 N N . ASN A 1 203 ? 16.293 -11.180 -18.315 1.00 80.94 203 ASN A N 1
ATOM 1607 C CA . ASN A 1 203 ? 16.778 -11.269 -19.688 1.00 80.94 203 ASN A CA 1
ATOM 1608 C C . ASN A 1 203 ? 16.630 -12.668 -20.296 1.00 80.94 203 ASN A C 1
ATOM 1610 O O . ASN A 1 203 ? 16.753 -12.819 -21.509 1.00 80.94 203 ASN A O 1
ATOM 1614 N N . LYS A 1 204 ? 16.423 -13.705 -19.475 1.00 86.88 204 LYS A N 1
ATOM 1615 C CA . LYS A 1 204 ? 16.397 -15.107 -19.933 1.00 86.88 204 LYS A CA 1
ATOM 1616 C C . LYS A 1 204 ? 15.020 -15.750 -19.857 1.00 86.88 204 LYS A C 1
ATOM 1618 O O . LYS A 1 204 ? 14.772 -16.697 -20.593 1.00 86.88 204 LYS A O 1
ATOM 1623 N N . GLN A 1 205 ? 14.156 -15.271 -18.967 1.00 88.06 205 GLN A N 1
ATOM 1624 C CA . GLN A 1 205 ? 12.866 -15.892 -18.646 1.00 88.06 205 GLN A CA 1
ATOM 1625 C C . GLN A 1 205 ? 11.709 -14.920 -18.896 1.00 88.06 205 GLN A C 1
ATOM 1627 O O . GLN A 1 205 ? 10.880 -14.677 -18.022 1.00 88.06 205 GLN A O 1
ATOM 1632 N N . LEU A 1 206 ? 11.679 -14.331 -20.095 1.00 83.25 206 LEU A N 1
ATOM 1633 C CA . LEU A 1 206 ? 10.664 -13.346 -20.482 1.00 83.25 206 LEU A CA 1
ATOM 1634 C C . LEU A 1 206 ? 9.244 -13.927 -20.408 1.00 83.25 206 LEU A C 1
ATOM 1636 O O . LEU A 1 206 ? 8.374 -13.298 -19.810 1.00 83.25 206 LEU A O 1
ATOM 1640 N N . ASP A 1 207 ? 9.042 -15.146 -20.918 1.00 87.69 207 ASP A N 1
ATOM 1641 C CA . ASP A 1 207 ? 7.729 -15.809 -20.942 1.00 87.69 207 ASP A CA 1
ATOM 1642 C C . ASP A 1 207 ? 7.173 -16.035 -19.524 1.00 87.69 207 ASP A C 1
ATOM 1644 O O . ASP A 1 207 ? 6.018 -15.718 -19.236 1.00 87.69 207 ASP A O 1
ATOM 1648 N N . ASP A 1 208 ? 8.008 -16.526 -18.599 1.00 87.88 208 ASP A N 1
ATOM 1649 C CA . ASP A 1 208 ? 7.607 -16.749 -17.205 1.00 87.88 20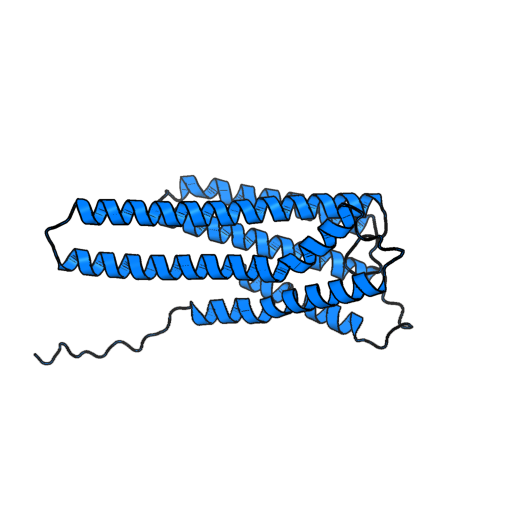8 ASP A CA 1
ATOM 1650 C C . ASP A 1 208 ? 7.238 -15.423 -16.525 1.00 87.88 208 ASP A C 1
ATOM 1652 O O . ASP A 1 208 ? 6.229 -15.329 -15.822 1.00 87.88 208 ASP A O 1
ATOM 1656 N N . ILE A 1 209 ? 8.029 -14.372 -16.760 1.00 86.62 209 ILE A N 1
ATOM 1657 C CA . ILE A 1 209 ? 7.771 -13.033 -16.217 1.00 86.62 209 ILE A CA 1
ATOM 1658 C C . ILE A 1 209 ? 6.460 -12.472 -16.745 1.00 86.62 209 ILE A C 1
ATOM 1660 O O . ILE A 1 209 ? 5.714 -11.868 -15.976 1.00 86.62 209 ILE A O 1
ATOM 1664 N N . GLU A 1 210 ? 6.160 -12.663 -18.025 1.00 85.31 210 GLU A N 1
ATOM 1665 C CA . GLU A 1 210 ? 4.921 -12.185 -18.626 1.00 85.31 210 GLU A CA 1
ATOM 1666 C C . GLU A 1 210 ? 3.695 -12.869 -18.005 1.00 85.31 210 GLU A C 1
ATOM 1668 O O . GLU A 1 210 ? 2.738 -12.189 -17.618 1.00 85.31 210 GLU A O 1
ATOM 1673 N N . VAL A 1 211 ? 3.754 -14.189 -17.794 1.00 88.50 211 VAL A N 1
ATOM 1674 C CA . VAL A 1 211 ? 2.696 -14.934 -17.092 1.00 88.50 211 VAL A CA 1
ATOM 1675 C C . VAL A 1 211 ? 2.521 -14.415 -15.664 1.00 88.50 211 VAL A C 1
ATOM 1677 O O . VAL A 1 211 ? 1.396 -14.147 -15.233 1.00 88.50 211 VAL A O 1
ATOM 1680 N N . TRP A 1 212 ? 3.614 -14.210 -14.927 1.00 89.19 212 TRP A N 1
ATOM 1681 C CA . TRP A 1 212 ? 3.557 -13.666 -13.567 1.00 89.19 212 TRP A CA 1
ATOM 1682 C C . TRP A 1 212 ? 3.007 -12.239 -13.519 1.00 89.19 212 TRP A C 1
ATOM 1684 O O . TRP A 1 212 ? 2.180 -11.936 -12.656 1.00 89.19 212 TRP A O 1
ATOM 1694 N N . LYS A 1 213 ? 3.410 -11.373 -14.455 1.00 85.12 213 LYS A N 1
ATOM 1695 C CA . LYS A 1 213 ? 2.863 -10.018 -14.612 1.00 85.12 213 LYS A CA 1
ATOM 1696 C C . LYS A 1 213 ? 1.362 -10.071 -14.885 1.00 85.12 213 LYS A C 1
ATOM 1698 O O . LYS A 1 213 ? 0.611 -9.317 -14.272 1.00 85.12 213 LYS A O 1
ATOM 1703 N N . CYS A 1 214 ? 0.906 -10.988 -15.739 1.00 85.69 214 CYS A N 1
ATOM 1704 C CA . CYS A 1 214 ? -0.516 -11.201 -15.999 1.00 85.69 214 CYS A CA 1
ATOM 1705 C C . CYS A 1 214 ? -1.270 -11.581 -14.715 1.00 85.69 214 CYS A C 1
ATOM 1707 O O . CYS A 1 214 ? -2.260 -10.936 -14.370 1.00 85.69 214 CYS A O 1
ATOM 1709 N N . VAL A 1 215 ? -0.763 -12.560 -13.957 1.00 90.56 215 VAL A N 1
ATOM 1710 C CA . VAL A 1 215 ? -1.358 -12.976 -12.676 1.00 90.56 215 VAL A CA 1
ATOM 1711 C C . VAL A 1 215 ? -1.405 -11.809 -11.689 1.00 90.56 215 VAL A C 1
ATOM 1713 O O . VAL A 1 215 ? -2.461 -11.538 -11.120 1.00 90.56 215 VAL A O 1
ATOM 1716 N N . ALA A 1 216 ? -0.302 -11.080 -11.514 1.00 89.00 216 ALA A N 1
ATOM 1717 C CA . ALA A 1 216 ? -0.255 -9.913 -10.638 1.00 89.00 216 ALA A CA 1
ATOM 1718 C C . ALA A 1 216 ? -1.288 -8.855 -11.046 1.00 89.00 216 ALA A C 1
ATOM 1720 O O . ALA A 1 216 ? -2.066 -8.400 -10.209 1.00 89.00 216 ALA A O 1
ATOM 1721 N N . ASN A 1 217 ? -1.379 -8.545 -12.339 1.00 83.19 217 ASN A N 1
ATOM 1722 C CA . ASN A 1 217 ? -2.345 -7.589 -12.870 1.00 83.19 217 ASN A CA 1
ATOM 1723 C C . ASN A 1 217 ? -3.796 -8.024 -12.633 1.00 83.19 217 ASN A C 1
ATOM 1725 O O . ASN A 1 217 ? -4.630 -7.178 -12.322 1.00 83.19 217 ASN A O 1
ATOM 1729 N N . VAL A 1 218 ? -4.106 -9.321 -12.727 1.00 87.62 218 VAL A N 1
ATOM 1730 C CA . VAL A 1 218 ? -5.445 -9.848 -12.418 1.00 87.62 218 VAL A CA 1
ATOM 1731 C C . VAL A 1 218 ? -5.783 -9.670 -10.937 1.00 87.62 218 VAL A C 1
ATOM 1733 O O . VAL A 1 218 ? -6.871 -9.200 -10.614 1.00 87.62 218 VAL A O 1
ATOM 1736 N N . PHE A 1 219 ? -4.868 -10.002 -10.024 1.00 90.69 219 PHE A N 1
ATOM 1737 C CA . PHE A 1 219 ? -5.098 -9.842 -8.581 1.00 90.69 219 PHE A CA 1
ATOM 1738 C C . PHE A 1 219 ? -5.262 -8.376 -8.175 1.00 90.69 219 PHE A C 1
ATOM 1740 O O . PHE A 1 219 ? -6.160 -8.038 -7.399 1.00 90.69 219 PHE A O 1
ATOM 1747 N N . VAL A 1 220 ? -4.442 -7.509 -8.758 1.00 84.12 220 VAL A N 1
ATOM 1748 C CA . VAL A 1 220 ? -4.555 -6.058 -8.638 1.00 84.12 220 VAL A CA 1
ATOM 1749 C C . VAL A 1 220 ? -5.907 -5.569 -9.167 1.00 84.12 220 VAL A C 1
ATOM 1751 O O . VAL A 1 220 ? -6.573 -4.773 -8.507 1.00 84.12 220 VAL A O 1
ATOM 1754 N N . ALA A 1 221 ? -6.347 -6.067 -10.325 1.00 83.38 221 ALA A N 1
ATOM 1755 C CA . ALA A 1 221 ? -7.634 -5.701 -10.907 1.00 83.38 221 ALA A CA 1
ATOM 1756 C C . ALA A 1 221 ? -8.819 -6.165 -10.046 1.00 83.38 221 ALA A C 1
ATOM 1758 O O . ALA A 1 221 ? -9.816 -5.453 -9.913 1.00 83.38 221 ALA A O 1
ATOM 1759 N N . CYS A 1 222 ? -8.702 -7.327 -9.402 1.00 88.19 222 CYS A N 1
ATOM 1760 C CA . CYS A 1 222 ? -9.698 -7.815 -8.453 1.00 88.19 222 CYS A CA 1
ATOM 1761 C C . CYS A 1 222 ? -9.897 -6.853 -7.272 1.00 88.19 222 CYS A C 1
ATOM 1763 O O . CYS A 1 222 ? -11.038 -6.680 -6.841 1.00 88.19 222 CYS A O 1
ATOM 1765 N N . ASP A 1 223 ? -8.850 -6.180 -6.777 1.00 84.44 223 ASP A N 1
ATOM 1766 C CA . ASP A 1 223 ? -8.993 -5.202 -5.685 1.00 84.44 223 ASP A CA 1
ATOM 1767 C C . ASP A 1 223 ? -9.951 -4.064 -6.061 1.00 84.44 223 ASP A C 1
ATOM 1769 O O . ASP A 1 223 ? -10.800 -3.661 -5.267 1.00 84.44 223 ASP A O 1
ATOM 1773 N N . MET A 1 224 ? -9.910 -3.623 -7.318 1.00 78.50 224 MET A N 1
ATOM 1774 C CA . MET A 1 224 ? -10.759 -2.549 -7.845 1.00 78.50 224 MET A CA 1
ATOM 1775 C C . MET A 1 224 ? -12.253 -2.881 -7.759 1.00 78.50 224 MET A C 1
ATOM 1777 O O . MET A 1 224 ? -13.084 -1.974 -7.742 1.00 78.50 224 MET A O 1
ATOM 1781 N N . VAL A 1 225 ? -12.597 -4.170 -7.701 1.00 85.88 225 VAL A N 1
ATOM 1782 C CA . VAL A 1 225 ? -13.967 -4.666 -7.540 1.00 85.88 225 VAL A CA 1
ATOM 1783 C C . VAL A 1 225 ? -14.244 -5.008 -6.076 1.00 85.88 225 VAL A C 1
ATOM 1785 O O . VAL A 1 225 ? -15.266 -4.598 -5.524 1.00 85.88 225 VAL A O 1
ATOM 1788 N N . ILE A 1 226 ? -13.332 -5.729 -5.421 1.00 89.06 226 ILE A N 1
ATOM 1789 C CA . ILE A 1 226 ? -13.528 -6.240 -4.060 1.00 89.06 226 ILE A CA 1
ATOM 1790 C C . ILE A 1 226 ? -13.551 -5.098 -3.037 1.00 89.06 226 ILE A C 1
ATOM 1792 O O . ILE A 1 226 ? -14.420 -5.092 -2.165 1.00 89.06 226 ILE A O 1
ATOM 1796 N N . THR A 1 227 ? -12.658 -4.112 -3.145 1.00 82.69 227 THR A N 1
ATOM 1797 C CA . THR A 1 227 ? -12.578 -2.987 -2.201 1.00 82.69 227 THR A CA 1
ATOM 1798 C C . THR A 1 227 ? -13.876 -2.164 -2.170 1.00 82.69 227 THR A C 1
ATOM 1800 O O . THR A 1 227 ? -14.439 -1.998 -1.082 1.00 82.69 227 THR A O 1
ATOM 1803 N N . PRO A 1 228 ? -14.443 -1.702 -3.304 1.00 80.75 228 PRO A N 1
ATOM 1804 C CA . PRO A 1 228 ? -15.742 -1.027 -3.300 1.00 80.75 228 PRO A CA 1
ATOM 1805 C C . PRO A 1 228 ? -16.895 -1.912 -2.814 1.00 80.75 228 PRO A C 1
ATOM 1807 O O . PRO A 1 228 ? -17.749 -1.433 -2.066 1.00 80.75 228 PRO A O 1
ATOM 1810 N N . LEU A 1 229 ? -16.920 -3.199 -3.186 1.00 86.50 229 LEU A N 1
ATOM 1811 C CA . LEU A 1 229 ? -17.937 -4.141 -2.703 1.00 86.50 229 LEU A CA 1
ATOM 1812 C C . LEU A 1 229 ? -17.883 -4.302 -1.181 1.00 86.50 229 LEU A C 1
ATOM 1814 O O . LEU A 1 229 ? -18.927 -4.283 -0.530 1.00 86.50 229 LEU A O 1
ATOM 1818 N N . LEU A 1 230 ? -16.684 -4.402 -0.602 1.00 84.75 230 LEU A N 1
ATOM 1819 C CA . LEU A 1 230 ? -16.490 -4.428 0.846 1.00 84.75 230 LEU A CA 1
ATOM 1820 C C . LEU A 1 230 ? -16.980 -3.134 1.491 1.00 84.75 230 LEU A C 1
ATOM 1822 O O . LEU A 1 230 ? -17.710 -3.191 2.477 1.00 84.75 230 LEU A O 1
ATOM 1826 N N . VAL A 1 231 ? -16.644 -1.974 0.926 1.00 81.69 231 VAL A N 1
ATOM 1827 C CA . VAL A 1 231 ? -17.112 -0.681 1.448 1.00 81.69 231 VAL A CA 1
ATOM 1828 C C . VAL A 1 231 ? -18.642 -0.593 1.424 1.00 81.69 231 VAL A C 1
ATOM 1830 O O . VAL A 1 231 ? -19.237 -0.196 2.425 1.00 81.69 231 VAL A O 1
ATOM 1833 N N . MET A 1 232 ? -19.295 -1.018 0.339 1.00 83.31 232 MET A N 1
ATOM 1834 C CA . MET A 1 232 ? -20.762 -1.039 0.247 1.00 83.31 232 MET A CA 1
ATOM 1835 C C . MET A 1 232 ? -21.401 -2.061 1.194 1.00 83.31 232 MET A C 1
ATOM 1837 O O . MET A 1 232 ? -22.456 -1.795 1.764 1.00 83.31 232 MET A O 1
ATOM 1841 N N . TYR A 1 233 ? -20.769 -3.219 1.392 1.00 84.62 233 TYR A N 1
ATOM 1842 C CA . TYR A 1 233 ? -21.276 -4.263 2.283 1.00 84.62 233 TYR A CA 1
ATOM 1843 C C . TYR A 1 233 ? -21.174 -3.880 3.768 1.00 84.62 233 TYR A C 1
ATOM 1845 O O . TYR A 1 233 ? -22.034 -4.261 4.567 1.00 84.62 233 TYR A O 1
ATOM 1853 N N . VAL A 1 234 ? -20.120 -3.141 4.125 1.00 78.81 234 VAL A N 1
ATOM 1854 C CA . VAL A 1 234 ? -19.814 -2.693 5.494 1.00 78.81 234 VAL A CA 1
ATOM 1855 C C . VAL A 1 234 ? -20.492 -1.369 5.836 1.00 78.81 234 VAL A C 1
ATOM 1857 O O . VAL A 1 234 ? -20.696 -1.082 7.017 1.00 78.81 234 VAL A O 1
ATOM 1860 N N . GLY A 1 235 ? -20.847 -0.573 4.825 1.00 71.19 235 GLY A N 1
ATOM 1861 C CA . GLY A 1 235 ? -21.578 0.675 4.992 1.00 71.19 235 GLY A CA 1
ATOM 1862 C C . GLY A 1 235 ? -22.848 0.495 5.831 1.00 71.19 235 GLY A C 1
ATOM 1863 O O . GLY A 1 235 ? -23.374 -0.619 5.920 1.00 71.19 235 GLY A O 1
ATOM 1864 N N . PRO A 1 236 ? -23.335 1.571 6.478 1.00 63.25 236 PRO A N 1
ATOM 1865 C CA . PRO A 1 236 ? -24.525 1.510 7.312 1.00 63.25 236 PRO A CA 1
ATOM 1866 C C . PRO A 1 236 ? -25.672 0.939 6.483 1.00 63.25 236 PRO A C 1
ATOM 1868 O O . PRO A 1 236 ? -26.206 1.591 5.586 1.00 63.25 236 PRO A O 1
ATOM 1871 N N . LYS A 1 237 ? -26.032 -0.316 6.762 1.00 70.56 237 LYS A N 1
ATOM 1872 C CA . LYS A 1 237 ? -27.292 -0.852 6.282 1.00 70.56 237 LYS A CA 1
ATOM 1873 C C . LYS A 1 237 ? -28.333 -0.052 7.032 1.00 70.56 237 LYS A C 1
ATOM 1875 O O . LYS A 1 237 ? -28.388 -0.123 8.259 1.00 70.56 237 LYS A O 1
ATOM 1880 N N . ASN A 1 238 ? -29.111 0.728 6.292 1.00 60.09 238 ASN A N 1
ATOM 1881 C CA . ASN A 1 238 ? -30.393 1.207 6.771 1.00 60.09 238 ASN A CA 1
ATOM 1882 C C . ASN A 1 238 ? -31.224 -0.056 6.996 1.00 60.09 238 ASN A C 1
ATOM 1884 O O . ASN A 1 238 ? -31.951 -0.489 6.105 1.00 60.09 238 ASN A O 1
ATOM 1888 N N . GLU A 1 239 ? -31.011 -0.732 8.126 1.00 61.44 239 GLU A N 1
ATOM 1889 C CA . GLU A 1 239 ? -31.965 -1.707 8.609 1.00 61.44 239 GLU A CA 1
ATOM 1890 C C . GLU A 1 239 ? -33.260 -0.905 8.710 1.00 61.44 239 GLU A C 1
ATOM 1892 O O . GLU A 1 239 ? -33.275 0.096 9.434 1.00 61.44 239 GLU A O 1
ATOM 1897 N N . PRO A 1 240 ? -34.283 -1.226 7.893 1.00 56.34 240 PRO A N 1
ATOM 1898 C CA . PRO A 1 240 ? -35.557 -0.547 8.005 1.00 56.34 240 PRO A CA 1
ATOM 1899 C C . PRO A 1 240 ? -35.958 -0.737 9.453 1.00 56.34 240 PRO A C 1
ATOM 1901 O O . PRO A 1 240 ? -36.054 -1.886 9.891 1.00 56.34 240 PRO A O 1
ATOM 1904 N N . GLU A 1 241 ? -36.043 0.389 10.170 1.00 52.50 241 GLU A N 1
ATOM 1905 C CA . GLU A 1 241 ? -36.351 0.477 11.589 1.00 52.50 241 GLU A CA 1
ATOM 1906 C C . GLU A 1 241 ? -37.274 -0.675 11.921 1.00 52.50 241 GLU A C 1
ATOM 1908 O O . GLU A 1 241 ? -38.379 -0.757 11.374 1.00 52.50 241 GLU A O 1
ATOM 1913 N N . ALA A 1 242 ? -36.753 -1.635 12.692 1.00 51.47 242 ALA A N 1
ATOM 1914 C CA . ALA A 1 242 ? -37.551 -2.732 13.183 1.00 51.47 242 ALA A CA 1
ATOM 1915 C C . ALA A 1 242 ? -38.772 -2.070 13.808 1.00 51.47 242 ALA A C 1
ATOM 1917 O O . ALA A 1 242 ? -38.661 -1.369 14.815 1.00 51.47 242 ALA A O 1
ATOM 1918 N N . LYS A 1 243 ? -39.892 -2.186 13.089 1.00 46.81 243 LYS A N 1
ATOM 1919 C CA . LYS A 1 243 ? -41.181 -1.625 13.439 1.00 46.81 243 LYS A CA 1
ATOM 1920 C C . LYS A 1 243 ? -41.372 -1.891 14.919 1.00 46.81 243 LYS A C 1
ATOM 1922 O O . LYS A 1 243 ? -41.397 -3.046 15.324 1.00 46.81 243 LYS A O 1
ATOM 1927 N N . VAL A 1 244 ? -41.383 -0.829 15.717 1.00 49.72 244 VAL A N 1
ATOM 1928 C CA . VAL A 1 244 ? -42.548 -0.403 16.499 1.00 49.72 244 VAL A CA 1
ATOM 1929 C C . VAL A 1 244 ? -43.532 -1.554 16.806 1.00 49.72 244 VAL A C 1
ATOM 1931 O O . VAL A 1 244 ? -44.707 -1.499 16.473 1.00 49.72 244 VAL A O 1
ATOM 1934 N N . GLU A 1 245 ? -43.045 -2.634 17.416 1.00 48.66 245 GLU A N 1
ATOM 1935 C CA . GLU A 1 245 ? -43.841 -3.751 17.954 1.00 48.66 245 GLU A CA 1
ATOM 1936 C C . GLU A 1 245 ? -43.661 -3.860 19.476 1.00 48.66 245 GLU A C 1
ATOM 1938 O O . GLU A 1 245 ? -43.858 -4.909 20.075 1.00 48.66 245 GLU A O 1
ATOM 1943 N N . MET A 1 246 ? -43.333 -2.744 20.133 1.00 48.72 246 MET A N 1
ATOM 1944 C CA . MET A 1 246 ? -43.563 -2.582 21.575 1.00 48.72 246 MET A CA 1
ATOM 1945 C C . MET A 1 246 ? -44.599 -1.496 21.899 1.00 48.72 246 MET A C 1
ATOM 1947 O O . MET A 1 246 ? -44.756 -1.131 23.055 1.00 48.72 246 MET A O 1
ATOM 1951 N N . GLU A 1 247 ? -45.374 -1.034 20.909 1.00 46.78 247 GLU A N 1
ATOM 1952 C CA . GLU A 1 247 ? -46.565 -0.191 21.139 1.00 46.78 247 GLU A CA 1
ATOM 1953 C C . GLU A 1 247 ? -47.877 -1.007 21.170 1.00 46.78 247 GLU A C 1
ATOM 1955 O O . GLU A 1 247 ? -48.972 -0.466 21.031 1.00 46.78 247 GLU A O 1
ATOM 1960 N N . LYS A 1 248 ? -47.781 -2.333 21.353 1.00 47.09 248 LYS A N 1
ATOM 1961 C CA . LYS A 1 248 ? -48.921 -3.227 21.622 1.00 47.09 248 LYS A CA 1
ATOM 1962 C C . LYS A 1 248 ? -48.536 -4.368 22.575 1.00 47.09 248 LYS A C 1
ATOM 1964 O O . LYS A 1 248 ? -48.548 -5.530 22.174 1.00 47.09 248 LYS A O 1
ATOM 1969 N N . ALA A 1 249 ? -48.199 -4.044 23.819 1.00 44.66 249 ALA A N 1
ATOM 1970 C CA . ALA A 1 249 ? -48.322 -4.963 24.953 1.00 44.66 249 ALA A CA 1
ATOM 1971 C C . ALA A 1 249 ? -48.524 -4.164 26.242 1.00 44.66 249 ALA A C 1
ATOM 1973 O O . ALA A 1 249 ? -47.667 -3.298 26.523 1.00 44.66 249 ALA A O 1
#

Foldseek 3Di:
DLVVLLVQLVVLLVVLVCVVVPPPDPPPPPLVNLLVSQLSNLLSLLVNLLVLLVVLLVLLCVLVVHDPVVSVVVNVVSVVLSVVLNVLSCVLSVVFTDPNSHAGPDPVSRVSNLVSSLVSVVVSLVSSVVSLVNSVVSLVVVLVVVCVPDVDDPVVVVVVVVVSVLSVLVSVLSVVLSVLSCQLQVLVNVLSVCVVVVVDDCVPPVVVSVVSVVVSSVSVVVCSVVVVVSCVVSPDDVPVPPDDPVVPD

pLDDT: mean 84.74, std 11.29, range [44.66, 98.0]

Secondary structure (DSSP, 8-state):
-HHHHHHHHHHHHHHHHHHHHSSTTTS---HHHHHHHHHHHHHHHHHHHHHHHHHHHHHHHHHTT--HHHHTTHHHHHHHHHHHHHHHHHHHHHHS--SSSSS-SSHHHHHHHHHHHHHHHHHHHHHHHHHHHHHHHHHHHHHHHHHHH--S-HHHHHHHHHHHHHHHHHHHHHHHHHHHHHHHHHHHHHHHHHHHTTSS-TTT-HHHHHHHHHHHHHHHHHHHHHHHHHHHHHS----------SS--

Sequence (249 aa):
MLLFACLCWSIISCLRYFSWLGPAGDVSHSIALLTMEALIGTICLVAILGFNLMLAMERYFVMRQRSDNDTKVYFPVVGGLLGVYACIIVWVFSTASSTDSVLPDQELQARVWLWATAFYYITTILAIISLYTTTFLHTRKVLRMYLEMHPSSAQQLIQNQALFRIERKVLLYSVCFGLVVIVCYLPEILLNAVIIVGLLDPNKQLDDIEVWKCVANVFVACDMVITPLLVMYVGPKNEPEAKVEMEKA

Organism: NCBI:txid329046